Protein AF-A0A7S0CEK8-F1 (afdb_monomer_lite)

Structure (mmCIF, N/CA/C/O backbone):
data_AF-A0A7S0CEK8-F1
#
_entry.id   AF-A0A7S0CEK8-F1
#
loop_
_atom_site.group_PDB
_atom_site.id
_atom_site.type_symbol
_atom_site.label_atom_id
_atom_site.label_alt_id
_atom_site.label_comp_id
_atom_site.label_asym_id
_atom_site.label_entity_id
_atom_site.label_seq_id
_atom_site.pdbx_PDB_ins_code
_atom_site.Cartn_x
_atom_site.Cartn_y
_atom_site.Cartn_z
_atom_site.occupancy
_atom_site.B_iso_or_equiv
_atom_site.auth_seq_id
_atom_site.auth_comp_id
_atom_site.auth_asym_id
_atom_site.auth_atom_id
_atom_site.pdbx_PDB_model_num
ATOM 1 N N . GLY A 1 1 ? -35.563 -3.307 32.166 1.00 35.81 1 GLY A N 1
ATOM 2 C CA . GLY A 1 1 ? -34.235 -3.719 31.688 1.00 35.81 1 GLY A CA 1
ATOM 3 C C . GLY A 1 1 ? -34.217 -3.521 30.199 1.00 35.81 1 GLY A C 1
ATOM 4 O O . GLY A 1 1 ? -34.860 -4.296 29.508 1.00 35.81 1 GLY A O 1
ATOM 5 N N . ASN A 1 2 ? -33.592 -2.441 29.730 1.00 37.31 2 ASN A N 1
ATOM 6 C CA . ASN A 1 2 ? -33.371 -2.253 28.301 1.00 37.31 2 ASN A CA 1
ATOM 7 C C . ASN A 1 2 ? -32.302 -3.255 27.883 1.00 37.31 2 ASN A C 1
ATOM 9 O O . ASN A 1 2 ? -31.180 -3.202 28.378 1.00 37.31 2 ASN A O 1
ATOM 13 N N . LEU A 1 3 ? -32.697 -4.203 27.039 1.00 40.62 3 LEU A N 1
ATOM 14 C CA . LEU A 1 3 ? -31.773 -5.040 26.295 1.00 40.62 3 LEU A CA 1
ATOM 15 C C . LEU A 1 3 ? -30.926 -4.095 25.447 1.00 40.62 3 LEU A C 1
ATOM 17 O O . LEU A 1 3 ? -31.452 -3.413 24.569 1.00 40.62 3 LEU A O 1
ATOM 21 N N . ASP A 1 4 ? -29.643 -4.018 25.776 1.00 43.84 4 ASP A N 1
ATOM 22 C CA . ASP A 1 4 ? -28.629 -3.339 24.985 1.00 43.84 4 ASP A CA 1
ATOM 23 C C . ASP A 1 4 ? -28.550 -4.102 23.656 1.00 43.84 4 ASP A C 1
ATOM 25 O O . ASP A 1 4 ? -27.927 -5.161 23.552 1.00 43.84 4 ASP A O 1
ATOM 29 N N . VAL A 1 5 ? -29.324 -3.653 22.664 1.00 50.47 5 VAL A N 1
ATOM 30 C CA . VAL A 1 5 ? -29.235 -4.149 21.291 1.00 50.47 5 VAL A CA 1
ATOM 31 C C . VAL A 1 5 ? -27.819 -3.807 20.859 1.00 50.47 5 VAL A C 1
ATOM 33 O O . VAL A 1 5 ? -27.528 -2.635 20.637 1.00 50.47 5 VAL A O 1
ATOM 36 N N . GLY A 1 6 ? -26.935 -4.811 20.857 1.00 54.16 6 GLY A N 1
ATOM 37 C CA . GLY A 1 6 ? -25.498 -4.632 20.667 1.00 54.16 6 GLY A CA 1
ATOM 38 C C . GLY A 1 6 ? -25.234 -3.669 19.520 1.00 54.16 6 GLY A C 1
ATOM 39 O O . GLY A 1 6 ? -25.561 -3.973 18.373 1.00 54.16 6 GLY A O 1
ATOM 40 N N . LYS A 1 7 ? -24.724 -2.477 19.852 1.00 63.16 7 LYS A N 1
ATOM 41 C CA . LYS A 1 7 ? -24.486 -1.414 18.880 1.00 63.16 7 LYS A CA 1
ATOM 42 C C . LYS A 1 7 ? -23.572 -1.975 17.795 1.00 63.16 7 LYS A C 1
ATOM 44 O O . LYS A 1 7 ? -22.435 -2.341 18.086 1.00 63.16 7 LYS A O 1
ATOM 49 N N . VAL A 1 8 ? -24.086 -2.067 16.569 1.00 78.69 8 VAL A N 1
ATOM 50 C CA . VAL A 1 8 ? -23.288 -2.500 15.422 1.00 78.69 8 VAL A CA 1
ATOM 51 C C . VAL A 1 8 ? -22.192 -1.463 15.216 1.00 78.69 8 VAL A C 1
ATOM 53 O O . VAL A 1 8 ? -22.502 -0.288 15.018 1.00 78.69 8 VAL A O 1
ATOM 56 N N . SER A 1 9 ? -20.925 -1.871 15.319 1.00 88.75 9 SER A N 1
ATOM 57 C CA . SER A 1 9 ? -19.808 -0.945 15.135 1.00 88.75 9 SER A CA 1
ATOM 58 C C . SER A 1 9 ? -19.384 -0.885 13.672 1.00 88.75 9 SER A C 1
ATOM 60 O O . SER A 1 9 ? -19.106 -1.908 13.054 1.00 88.75 9 SER A O 1
ATOM 62 N N . THR A 1 10 ? -19.295 0.309 13.101 1.00 93.62 10 THR A N 1
ATOM 63 C CA . THR A 1 10 ? -18.855 0.486 11.716 1.00 93.62 10 THR A CA 1
ATOM 64 C C . THR A 1 10 ? -17.346 0.669 11.656 1.00 93.62 10 THR A C 1
ATOM 66 O O . THR A 1 10 ? -16.786 1.598 12.242 1.00 93.62 10 THR A O 1
ATOM 69 N N . ILE A 1 11 ? -16.674 -0.207 10.915 1.00 94.75 11 ILE A N 1
ATOM 70 C CA . ILE A 1 11 ? -15.226 -0.179 10.731 1.00 94.75 11 ILE A CA 1
ATOM 71 C C . ILE A 1 11 ? -14.918 0.244 9.298 1.00 94.75 11 ILE A C 1
ATOM 73 O O . ILE A 1 11 ? -15.244 -0.452 8.332 1.00 94.75 11 ILE A O 1
ATOM 77 N N . GLY A 1 12 ? -14.238 1.378 9.163 1.00 96.75 12 GLY A N 1
ATOM 78 C CA . GLY A 1 12 ? -13.679 1.820 7.894 1.00 96.75 12 GLY A CA 1
ATOM 79 C C . GLY A 1 12 ? -12.396 1.049 7.585 1.00 96.75 12 GLY A C 1
ATOM 80 O O . GLY A 1 12 ? -11.507 0.959 8.427 1.00 96.75 12 GLY A O 1
ATOM 81 N N . VAL A 1 13 ? -12.260 0.500 6.381 1.00 97.69 13 VAL A N 1
ATOM 82 C CA . VAL A 1 13 ? -11.051 -0.203 5.927 1.00 97.69 13 VAL A CA 1
ATOM 83 C C . VAL A 1 13 ? -10.443 0.561 4.760 1.00 97.69 13 VAL A C 1
ATOM 85 O O . VAL A 1 13 ? -10.969 0.524 3.649 1.00 97.69 13 VAL A O 1
ATOM 88 N N . MET A 1 14 ? -9.320 1.238 4.995 1.00 98.25 14 MET A N 1
ATOM 89 C CA . MET A 1 14 ? -8.591 1.983 3.968 1.00 98.25 14 MET A CA 1
ATOM 90 C C . MET A 1 14 ? -7.518 1.095 3.332 1.00 98.25 14 MET A C 1
ATOM 92 O O . MET A 1 14 ? -6.534 0.743 3.980 1.00 98.25 14 MET A O 1
ATOM 96 N N . LEU A 1 15 ? -7.693 0.743 2.058 1.00 98.19 15 LEU A N 1
ATOM 97 C CA . LEU A 1 15 ? -6.776 -0.095 1.289 1.00 98.19 15 LEU A CA 1
ATOM 98 C C . LEU A 1 15 ? -5.815 0.768 0.454 1.00 98.19 15 LEU A C 1
ATOM 100 O O . LEU A 1 15 ? -6.209 1.401 -0.527 1.00 98.19 15 LEU A O 1
ATOM 104 N N . ILE A 1 16 ? -4.526 0.728 0.789 1.00 97.44 16 ILE A N 1
ATOM 105 C CA . ILE A 1 16 ? -3.448 1.452 0.107 1.00 97.44 16 ILE A CA 1
ATOM 106 C C . ILE A 1 16 ? -2.724 0.499 -0.845 1.00 97.44 16 ILE A C 1
ATOM 108 O O . ILE A 1 16 ? -2.030 -0.429 -0.424 1.00 97.44 16 ILE A O 1
ATOM 112 N N . HIS A 1 17 ? -2.894 0.722 -2.149 1.00 95.19 17 HIS A N 1
ATOM 113 C CA . HIS A 1 17 ? -2.266 -0.119 -3.166 1.00 95.19 17 HIS A CA 1
ATOM 114 C C . HIS A 1 17 ? -0.749 0.148 -3.227 1.00 95.19 17 HIS A C 1
ATOM 116 O O . HIS A 1 17 ? -0.309 1.270 -2.958 1.00 95.19 17 HIS A O 1
ATOM 122 N N . PRO A 1 18 ? 0.080 -0.837 -3.623 1.00 92.88 18 PRO A N 1
ATOM 123 C CA . PRO A 1 18 ? 1.500 -0.590 -3.814 1.00 92.88 18 PRO A CA 1
ATOM 124 C C . PRO A 1 18 ? 1.726 0.356 -5.001 1.00 92.88 18 PRO A C 1
ATOM 126 O O . PRO A 1 18 ? 0.924 0.423 -5.937 1.00 92.88 18 PRO A O 1
ATOM 129 N N . ILE A 1 19 ? 2.848 1.074 -4.989 1.00 89.56 19 ILE A N 1
ATOM 130 C CA . ILE A 1 19 ? 3.264 1.925 -6.107 1.00 89.56 19 ILE A CA 1
ATOM 131 C C . ILE A 1 19 ? 4.185 1.132 -7.039 1.00 89.56 19 ILE A C 1
ATOM 133 O O . ILE A 1 19 ? 5.190 0.555 -6.627 1.00 89.56 19 ILE A O 1
ATOM 137 N N . GLY A 1 20 ? 3.855 1.136 -8.327 1.00 84.88 20 GLY A N 1
ATOM 138 C CA . GLY A 1 20 ? 4.618 0.478 -9.379 1.00 84.88 20 GLY A CA 1
ATOM 139 C C . GLY A 1 20 ? 4.086 0.865 -10.753 1.00 84.88 20 GLY A C 1
ATOM 140 O O . GLY A 1 20 ? 3.099 1.594 -10.855 1.00 84.88 20 GLY A O 1
ATOM 141 N N . VAL A 1 21 ? 4.731 0.374 -11.814 1.00 82.12 21 VAL A N 1
ATOM 142 C CA . VAL A 1 21 ? 4.357 0.724 -13.192 1.00 82.12 21 VAL A CA 1
ATOM 143 C C . VAL A 1 21 ? 2.900 0.327 -13.457 1.00 82.12 21 VAL A C 1
ATOM 145 O O . VAL A 1 21 ? 2.592 -0.850 -13.630 1.00 82.12 21 VAL A O 1
ATOM 148 N N . GLY A 1 22 ? 2.011 1.323 -13.479 1.00 88.25 22 GLY A N 1
ATOM 149 C CA . GLY A 1 22 ? 0.595 1.140 -13.790 1.00 88.25 22 GLY A CA 1
ATOM 150 C C . GLY A 1 22 ? -0.254 0.496 -12.693 1.00 88.25 22 GLY A C 1
ATOM 151 O O . GLY A 1 22 ? -1.399 0.141 -12.954 1.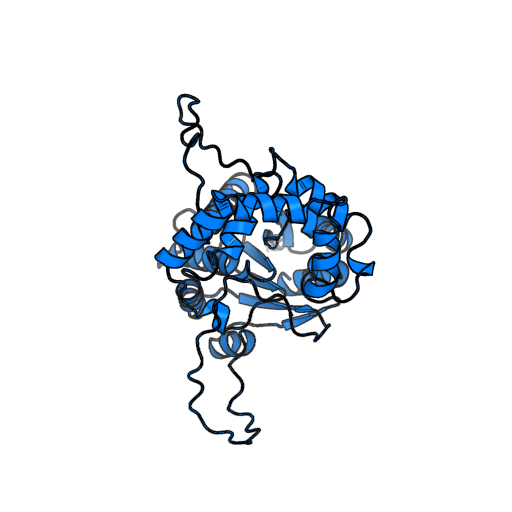00 88.25 22 GLY A O 1
ATOM 152 N N . ILE A 1 23 ? 0.266 0.331 -11.476 1.00 92.62 23 ILE A N 1
ATOM 153 C CA . ILE A 1 23 ? -0.546 -0.174 -10.362 1.00 92.62 23 ILE A CA 1
ATOM 154 C C . ILE A 1 23 ? -1.438 0.958 -9.832 1.00 92.62 23 ILE A C 1
ATOM 156 O O . ILE A 1 23 ? -0.985 2.091 -9.657 1.00 92.62 23 ILE A O 1
ATOM 160 N N . GLY A 1 24 ? -2.708 0.640 -9.594 1.00 93.81 24 GLY A N 1
ATOM 161 C CA . GLY A 1 24 ? -3.695 1.513 -8.961 1.00 93.81 24 GLY A CA 1
ATOM 162 C C . GLY A 1 24 ? -4.680 0.693 -8.132 1.00 93.81 24 GLY A C 1
ATOM 163 O O . GLY A 1 24 ? -4.443 -0.488 -7.871 1.00 93.81 24 GLY A O 1
ATOM 164 N N . ARG A 1 25 ? -5.827 1.279 -7.788 1.00 95.00 25 ARG A N 1
ATOM 165 C CA . ARG A 1 25 ? -6.900 0.649 -7.005 1.00 95.00 25 ARG A CA 1
ATOM 166 C C . ARG A 1 25 ? -7.384 -0.685 -7.562 1.00 95.00 25 ARG A C 1
ATOM 168 O O . ARG A 1 25 ? -7.841 -1.530 -6.800 1.00 95.00 25 ARG A O 1
ATOM 175 N N . TRP A 1 26 ? -7.239 -0.900 -8.873 1.00 95.25 26 TRP A N 1
ATOM 176 C CA . TRP A 1 26 ? -7.596 -2.163 -9.520 1.00 95.25 26 TRP A CA 1
ATOM 177 C C . TRP A 1 26 ? -6.867 -3.369 -8.915 1.00 95.25 26 TRP A C 1
ATOM 179 O O . TRP A 1 26 ? -7.392 -4.480 -8.956 1.00 95.25 26 TRP A O 1
ATOM 189 N N . TYR A 1 27 ? -5.699 -3.150 -8.303 1.00 96.12 27 TYR A N 1
ATOM 190 C CA . TYR A 1 27 ? -4.937 -4.160 -7.569 1.00 96.12 27 TYR A CA 1
ATOM 191 C C . TYR A 1 27 ? -5.766 -4.850 -6.474 1.00 96.12 27 TYR A C 1
ATOM 193 O O . TYR A 1 27 ? -5.589 -6.038 -6.218 1.00 96.12 27 TYR A O 1
ATOM 201 N N . HIS A 1 28 ? -6.711 -4.135 -5.859 1.00 96.75 28 HIS A N 1
ATOM 202 C CA . HIS A 1 28 ? -7.571 -4.681 -4.814 1.00 96.75 28 HIS A CA 1
ATOM 203 C C . HIS A 1 28 ? -8.866 -5.304 -5.336 1.00 96.75 28 HIS A C 1
ATOM 205 O O . HIS A 1 28 ? -9.614 -5.840 -4.531 1.00 96.75 28 HIS A O 1
ATOM 211 N N . HIS A 1 29 ? -9.168 -5.289 -6.641 1.00 95.88 29 HIS A N 1
ATOM 212 C CA . HIS A 1 29 ? -10.466 -5.777 -7.138 1.00 95.88 29 HIS A CA 1
ATOM 213 C C . HIS A 1 29 ? -10.758 -7.230 -6.734 1.00 95.88 29 HIS A C 1
ATOM 215 O O . HIS A 1 29 ? -11.873 -7.539 -6.320 1.00 95.88 29 HIS A O 1
ATOM 221 N N . ARG A 1 30 ? -9.753 -8.115 -6.792 1.00 95.88 30 ARG A N 1
ATOM 222 C CA . ARG A 1 30 ? -9.908 -9.510 -6.348 1.00 95.88 30 ARG A CA 1
ATOM 223 C C . ARG A 1 30 ? -10.142 -9.611 -4.843 1.00 95.88 30 ARG A C 1
ATOM 225 O O . ARG A 1 30 ? -11.005 -10.366 -4.413 1.00 95.88 30 ARG A O 1
ATOM 232 N N . LEU A 1 31 ? -9.407 -8.826 -4.055 1.00 96.94 31 LEU A N 1
ATOM 233 C CA . LEU A 1 31 ? -9.591 -8.750 -2.606 1.00 96.94 31 LEU A CA 1
ATOM 234 C C . LEU A 1 31 ? -10.991 -8.242 -2.246 1.00 96.94 31 LEU A C 1
ATOM 236 O O . LEU A 1 31 ? -11.646 -8.833 -1.399 1.00 96.94 31 LEU A O 1
ATOM 240 N N . LEU A 1 32 ? -11.463 -7.182 -2.902 1.00 96.81 32 LEU A N 1
ATOM 241 C CA . LEU A 1 32 ? -12.796 -6.621 -2.683 1.00 96.81 32 LEU A CA 1
ATOM 242 C C . LEU A 1 32 ? -13.890 -7.651 -2.984 1.00 96.81 32 LEU A C 1
ATOM 244 O O . LEU A 1 32 ? -14.819 -7.791 -2.196 1.00 96.81 32 LEU A O 1
ATOM 248 N N . HIS A 1 33 ? -13.743 -8.419 -4.067 1.00 96.00 33 HIS A N 1
ATOM 249 C CA . HIS A 1 33 ? -14.663 -9.509 -4.395 1.00 96.00 33 HIS A CA 1
ATOM 250 C C . HIS A 1 33 ? -14.692 -10.601 -3.311 1.00 96.00 33 HIS A C 1
ATOM 252 O O . HIS A 1 33 ? -15.762 -11.046 -2.894 1.00 96.00 33 HIS A O 1
ATOM 258 N N . GLU A 1 34 ? -13.524 -11.010 -2.810 1.00 96.50 34 GLU A N 1
ATOM 259 C CA . GLU A 1 34 ? -13.423 -12.004 -1.735 1.00 96.50 34 GLU A CA 1
ATOM 260 C C . GLU A 1 34 ? -13.965 -11.476 -0.401 1.00 96.50 34 GLU A C 1
ATOM 262 O O . GLU A 1 34 ? -14.639 -12.217 0.311 1.00 96.50 34 GLU A O 1
ATOM 267 N N . LEU A 1 35 ? -13.724 -10.204 -0.070 1.00 95.25 35 LEU A N 1
ATOM 268 C CA . LEU A 1 35 ? -14.299 -9.560 1.113 1.00 95.25 35 LEU A CA 1
ATOM 269 C C . LEU A 1 35 ? -15.823 -9.525 1.018 1.00 95.25 35 LEU A C 1
ATOM 271 O O . LEU A 1 35 ? -16.481 -9.972 1.947 1.00 95.25 35 LEU A O 1
ATOM 275 N N . GLN A 1 36 ? -16.378 -9.095 -0.116 1.00 93.06 36 GLN A N 1
ATOM 276 C CA . GLN A 1 36 ? -17.826 -9.066 -0.336 1.00 93.06 36 GLN A CA 1
ATOM 277 C C . GLN A 1 36 ? -18.464 -10.458 -0.221 1.00 93.06 36 GLN A C 1
ATOM 279 O O . GLN A 1 36 ? -19.564 -10.589 0.302 1.00 93.06 36 GLN A O 1
ATOM 284 N N . THR A 1 37 ? -17.777 -11.499 -0.696 1.00 92.25 37 THR A N 1
ATOM 285 C CA . THR A 1 37 ? -18.299 -12.875 -0.683 1.00 92.25 37 THR A CA 1
ATOM 286 C C . THR A 1 37 ? -18.202 -13.529 0.696 1.00 92.25 37 THR A C 1
ATOM 288 O O . THR A 1 37 ? -19.042 -14.350 1.059 1.00 92.25 37 THR A O 1
ATOM 291 N N . ARG A 1 38 ? -17.150 -13.219 1.462 1.00 90.94 38 ARG A N 1
ATOM 292 C CA . ARG A 1 38 ? -16.849 -13.892 2.738 1.00 90.94 38 ARG A CA 1
ATOM 293 C C . ARG A 1 38 ? -17.382 -13.162 3.950 1.00 90.94 38 ARG A C 1
ATOM 295 O O . ARG A 1 38 ? -17.580 -13.792 4.986 1.00 90.94 38 ARG A O 1
ATOM 302 N N . TYR A 1 39 ? -17.520 -11.850 3.853 1.00 88.69 39 TYR A N 1
ATOM 303 C CA . TYR A 1 39 ? -17.971 -11.052 4.966 1.00 88.69 39 TYR A CA 1
ATOM 304 C C . TYR A 1 39 ? -19.449 -11.332 5.231 1.00 88.69 39 TYR A C 1
ATOM 306 O O . TYR A 1 39 ? -20.310 -11.117 4.382 1.00 88.69 39 TYR A O 1
ATOM 314 N N . GLN A 1 40 ? -19.721 -11.843 6.425 1.00 80.94 40 GLN A N 1
ATOM 315 C CA . GLN A 1 40 ? -21.069 -12.029 6.930 1.00 80.94 40 GLN A CA 1
ATOM 316 C C . GLN A 1 40 ? -21.346 -10.886 7.896 1.00 80.94 40 GLN A C 1
ATOM 318 O O . GLN A 1 40 ? -20.574 -10.679 8.835 1.00 80.94 40 GLN A O 1
ATOM 323 N N . ALA A 1 41 ? -22.422 -10.139 7.643 1.00 69.88 41 ALA A N 1
ATOM 324 C CA . ALA A 1 41 ? -22.864 -9.088 8.547 1.00 69.88 41 ALA A CA 1
ATOM 325 C C . ALA A 1 41 ? -23.057 -9.688 9.950 1.00 69.88 41 ALA A C 1
ATOM 327 O O . ALA A 1 41 ? -23.784 -10.666 10.125 1.00 69.88 41 ALA A O 1
ATOM 328 N N . GLY A 1 42 ? -22.341 -9.128 10.921 1.00 71.12 42 GLY A N 1
ATOM 329 C CA . GLY A 1 42 ? -22.364 -9.548 12.319 1.00 71.12 42 GLY A CA 1
ATOM 330 C C . GLY A 1 42 ? -22.504 -8.326 13.217 1.00 71.12 42 GLY A C 1
ATOM 331 O O . GLY A 1 42 ? -23.236 -7.398 12.891 1.00 71.12 42 GLY A O 1
ATOM 332 N N . SER A 1 43 ? -21.758 -8.287 14.321 1.00 71.94 43 SER A N 1
ATOM 333 C CA . SER A 1 43 ? -21.753 -7.142 15.248 1.00 71.94 43 SER A CA 1
ATOM 334 C C . SER A 1 43 ? -21.035 -5.899 14.716 1.00 71.94 43 SER A C 1
ATOM 336 O O . SER A 1 43 ? -21.059 -4.863 15.368 1.00 71.94 43 SER A O 1
ATOM 338 N N . ASN A 1 44 ? -20.374 -5.997 13.563 1.00 83.12 44 ASN A N 1
ATOM 339 C CA . ASN A 1 44 ? -19.712 -4.871 12.917 1.00 83.12 44 ASN A CA 1
ATOM 340 C C . ASN A 1 44 ? -20.252 -4.712 11.499 1.00 83.12 44 ASN A C 1
ATOM 342 O O . ASN A 1 44 ? -20.603 -5.729 10.902 1.00 83.12 44 ASN A O 1
ATOM 346 N N . GLU A 1 45 ? -20.232 -3.490 10.969 1.00 90.94 45 GLU A N 1
ATOM 347 C CA . GLU A 1 45 ? -20.408 -3.134 9.554 1.00 90.94 45 GLU A CA 1
ATOM 348 C C . GLU A 1 45 ? -19.040 -2.760 8.949 1.00 90.94 45 GLU A C 1
ATOM 350 O O . GLU A 1 45 ? -18.202 -2.178 9.639 1.00 90.94 45 GLU A O 1
ATOM 355 N N . LEU A 1 46 ? -18.777 -3.099 7.681 1.00 93.50 46 LEU A N 1
ATOM 356 C CA . LEU A 1 46 ? -17.512 -2.774 7.008 1.00 93.50 46 LEU A CA 1
ATOM 357 C C . LEU A 1 46 ? -17.711 -1.790 5.858 1.00 93.50 46 LEU A C 1
ATOM 359 O O . LEU A 1 46 ? -18.382 -2.095 4.873 1.00 93.50 46 LEU A O 1
ATOM 363 N N . VAL A 1 47 ? -17.002 -0.664 5.927 1.00 95.25 47 VAL A N 1
ATOM 364 C CA . VAL A 1 47 ? -16.903 0.313 4.836 1.00 95.25 47 VAL A CA 1
ATOM 365 C C . VAL A 1 47 ? -15.508 0.216 4.232 1.00 95.25 47 VAL A C 1
ATOM 367 O O . VAL A 1 47 ? -14.538 0.726 4.789 1.00 95.25 47 VAL A O 1
ATOM 370 N N . VAL A 1 48 ? -15.377 -0.473 3.097 1.00 96.69 48 VAL A N 1
ATOM 371 C CA . VAL A 1 48 ? -14.073 -0.705 2.456 1.00 96.69 48 VAL A CA 1
ATOM 372 C C . VAL A 1 48 ? -13.809 0.334 1.369 1.00 96.69 48 VAL A C 1
ATOM 374 O O . VAL A 1 48 ? -14.570 0.469 0.413 1.00 96.69 48 VAL A O 1
ATOM 377 N N . VAL A 1 49 ? -12.686 1.038 1.487 1.00 97.38 49 VAL A N 1
ATOM 378 C CA . VAL A 1 49 ? -12.300 2.164 0.632 1.00 97.38 49 VAL A CA 1
ATOM 379 C C . VAL A 1 49 ? -10.960 1.844 -0.022 1.00 97.38 49 VAL A C 1
ATOM 381 O O . VAL A 1 49 ? -9.983 1.546 0.657 1.00 97.38 49 VAL A O 1
ATOM 384 N N . SER A 1 50 ? -10.892 1.901 -1.353 1.00 96.81 50 SER A N 1
ATOM 385 C CA . SER A 1 50 ? -9.665 1.637 -2.120 1.00 96.81 50 SER A CA 1
ATOM 386 C C . SER A 1 50 ? -9.440 2.736 -3.163 1.00 96.81 50 SER A C 1
ATOM 388 O O . SER A 1 50 ? -9.788 2.549 -4.336 1.00 96.81 50 SER A O 1
ATOM 390 N N . PRO A 1 51 ? -8.891 3.896 -2.770 1.00 95.62 51 PRO A N 1
ATOM 391 C CA . PRO A 1 51 ? -8.659 5.006 -3.683 1.00 95.62 51 PRO A CA 1
ATOM 392 C C . PRO A 1 51 ? -7.412 4.779 -4.549 1.00 95.62 51 PRO A C 1
ATOM 394 O O . PRO A 1 51 ? -6.556 3.949 -4.245 1.00 95.62 51 PRO A O 1
ATOM 397 N N . ASP A 1 52 ? -7.298 5.548 -5.635 1.00 94.44 52 ASP A N 1
ATOM 398 C CA . ASP A 1 52 ? -6.020 5.708 -6.333 1.00 94.44 52 ASP A CA 1
ATOM 399 C C . ASP A 1 52 ? -5.175 6.768 -5.606 1.00 94.44 52 ASP A C 1
ATOM 401 O O . ASP A 1 52 ? -5.649 7.876 -5.336 1.00 94.44 52 ASP A O 1
ATOM 405 N N . LEU A 1 53 ? -3.910 6.451 -5.331 1.00 92.50 53 LEU A N 1
ATOM 406 C CA . LEU A 1 53 ? -2.961 7.412 -4.766 1.00 92.50 53 LEU A CA 1
ATOM 407 C C . LEU A 1 53 ? -2.652 8.538 -5.758 1.00 92.50 53 LEU A C 1
ATOM 409 O O . LEU A 1 53 ? -2.556 8.286 -6.964 1.00 92.50 53 LEU A O 1
ATOM 413 N N . LEU A 1 54 ? -2.396 9.753 -5.257 1.00 90.12 54 LEU A N 1
ATOM 414 C CA . LEU A 1 54 ? -1.908 10.868 -6.073 1.00 90.12 54 LEU A CA 1
ATOM 415 C C . LEU A 1 54 ? -0.771 10.399 -6.985 1.00 90.12 54 LEU A C 1
ATOM 417 O O . LEU A 1 54 ? 0.153 9.692 -6.570 1.00 90.12 54 LEU A O 1
ATOM 421 N N . GLY A 1 55 ? -0.856 10.770 -8.261 1.00 86.75 55 GLY A N 1
ATOM 422 C CA . GLY A 1 55 ? 0.132 10.373 -9.260 1.00 86.75 55 GLY A CA 1
ATOM 423 C C . GLY A 1 55 ? -0.007 8.939 -9.774 1.00 86.75 55 GLY A C 1
ATOM 424 O O . GLY A 1 55 ? 0.804 8.565 -10.615 1.00 86.75 55 GLY A O 1
ATOM 425 N N . SER A 1 56 ? -1.005 8.165 -9.333 1.00 89.50 56 SER A N 1
ATOM 426 C CA . SER A 1 56 ? -1.268 6.782 -9.763 1.00 89.50 56 SER A CA 1
ATOM 427 C C . SER A 1 56 ? -2.615 6.667 -10.478 1.00 89.50 56 SER A C 1
ATOM 429 O O . SER A 1 56 ? -3.590 7.293 -10.075 1.00 89.50 56 SER A O 1
ATOM 431 N N . SER A 1 57 ? -2.672 5.854 -11.540 1.00 88.06 57 SER A N 1
ATOM 432 C CA . SER A 1 57 ? -3.909 5.489 -12.255 1.00 88.06 57 SER A CA 1
ATOM 433 C C . SER A 1 57 ? -4.870 6.680 -12.480 1.00 88.06 57 SER A C 1
ATOM 435 O O . SER A 1 57 ? -4.482 7.638 -13.152 1.00 88.06 57 SER A O 1
ATOM 437 N N . THR A 1 58 ? -6.099 6.670 -11.947 1.00 87.62 58 THR A N 1
ATOM 438 C CA . THR A 1 58 ? -7.089 7.733 -12.199 1.00 87.62 58 THR A CA 1
ATOM 439 C C . THR A 1 58 ? -6.811 9.025 -11.424 1.00 87.62 58 THR A C 1
ATOM 441 O O . THR A 1 58 ? -7.212 10.093 -11.876 1.00 87.62 58 THR A O 1
ATOM 444 N N . ALA A 1 59 ? -6.024 8.966 -10.344 1.00 84.06 59 ALA A N 1
ATOM 445 C CA . ALA A 1 59 ? -5.571 10.122 -9.565 1.00 84.06 59 ALA A CA 1
ATOM 446 C C . ALA A 1 59 ? -4.230 10.703 -10.067 1.00 84.06 59 ALA A C 1
ATOM 448 O O . ALA A 1 59 ? -3.526 11.421 -9.352 1.00 84.06 59 ALA A O 1
ATOM 449 N N . CYS A 1 60 ? -3.830 10.402 -11.309 1.00 76.88 60 CYS A N 1
ATOM 450 C CA . CYS A 1 60 ? -2.539 10.839 -11.846 1.00 76.88 60 CYS A CA 1
ATOM 451 C C . CYS A 1 60 ? -2.517 12.233 -12.483 1.00 76.88 60 CYS A C 1
ATOM 453 O O . CYS A 1 60 ? -1.483 12.647 -13.016 1.00 76.88 60 CYS A O 1
ATOM 455 N N . ASN A 1 61 ? -3.622 12.974 -12.412 1.00 69.50 61 ASN A N 1
ATOM 456 C CA . ASN A 1 61 ? -3.682 14.357 -12.862 1.00 69.50 61 ASN A CA 1
ATOM 457 C C . ASN A 1 61 ? -3.735 15.333 -11.670 1.00 69.50 61 ASN A C 1
ATOM 459 O O . ASN A 1 61 ? -4.806 15.862 -11.382 1.00 69.50 61 ASN A O 1
ATOM 463 N N . PRO A 1 62 ? -2.607 15.616 -10.986 1.00 55.00 62 PRO A N 1
ATOM 464 C CA . PRO A 1 62 ? -2.549 16.646 -9.956 1.00 55.00 62 PRO A CA 1
ATOM 465 C C . PRO A 1 62 ? -2.462 18.019 -10.632 1.00 55.00 62 PRO A C 1
ATOM 467 O O . PRO A 1 62 ? -1.414 18.666 -10.672 1.00 55.00 62 PRO A O 1
ATOM 470 N N . VAL A 1 63 ? -3.554 18.439 -11.261 1.00 54.94 63 VAL A N 1
ATOM 471 C CA . VAL A 1 63 ? -3.715 19.825 -11.686 1.00 54.94 63 VAL A CA 1
ATOM 472 C C . VAL A 1 63 ? -4.444 20.518 -10.551 1.00 54.94 63 VAL A C 1
ATOM 474 O O . VAL A 1 63 ? -5.648 20.353 -10.404 1.00 54.94 63 VAL A O 1
ATOM 477 N N . MET A 1 64 ? -3.709 21.283 -9.741 1.00 48.97 64 MET A N 1
ATOM 478 C CA . MET A 1 64 ? -4.362 22.280 -8.902 1.00 48.97 64 MET A CA 1
ATOM 479 C C . MET A 1 64 ? -4.927 23.346 -9.843 1.00 48.97 64 MET A C 1
ATOM 481 O O . MET A 1 64 ? -4.177 24.028 -10.547 1.00 48.97 64 MET A O 1
ATOM 485 N N . THR A 1 65 ? -6.248 23.443 -9.899 1.00 43.97 65 THR A N 1
ATOM 486 C CA . THR A 1 65 ? -6.949 24.605 -10.441 1.00 43.97 65 THR A CA 1
ATOM 487 C C . THR A 1 65 ? -7.056 25.640 -9.329 1.00 43.97 65 THR A C 1
ATOM 489 O O . THR A 1 65 ? -7.493 25.310 -8.229 1.00 43.97 65 THR A O 1
ATOM 492 N N . SER A 1 66 ? -6.640 26.880 -9.577 1.00 44.91 66 SER A N 1
ATOM 493 C CA . SER A 1 66 ? -6.988 27.994 -8.693 1.00 44.91 66 SER A CA 1
ATOM 494 C C . SER A 1 66 ? -8.512 28.179 -8.650 1.00 44.91 66 SER A C 1
ATOM 496 O O . SER A 1 66 ? -9.234 27.702 -9.529 1.00 44.91 66 SER A O 1
ATOM 498 N N . SER A 1 67 ? -9.003 28.952 -7.681 1.00 44.97 67 SER A N 1
ATOM 499 C CA . SER A 1 67 ? -10.396 29.427 -7.622 1.00 44.97 67 SER A CA 1
ATOM 500 C C . SER A 1 67 ? -10.838 30.219 -8.866 1.00 44.97 67 SER A C 1
ATOM 502 O O . SER A 1 67 ? -12.031 30.376 -9.096 1.00 44.97 67 SER A O 1
ATOM 504 N N . SER A 1 68 ? -9.894 30.674 -9.698 1.00 51.78 68 SER A N 1
ATOM 505 C CA . SER A 1 68 ? -10.132 31.324 -10.994 1.00 51.78 68 SER A CA 1
ATOM 506 C C . SER A 1 68 ? -10.133 30.362 -12.197 1.00 51.78 68 SER A C 1
ATOM 508 O O . SER A 1 68 ? -10.202 30.814 -13.338 1.00 51.78 68 SER A O 1
ATOM 510 N N . GLY A 1 69 ? -10.033 29.044 -11.977 1.00 50.09 69 GLY A N 1
ATOM 511 C CA . GLY A 1 69 ? -9.955 28.039 -13.047 1.00 50.09 69 GLY A CA 1
ATOM 512 C C . GLY A 1 69 ? -8.587 27.963 -13.741 1.00 50.09 69 GLY A C 1
ATOM 513 O O . GLY A 1 69 ? -8.433 27.264 -14.745 1.00 50.09 69 GLY A O 1
ATOM 514 N N . GLU A 1 70 ? -7.572 28.654 -13.218 1.00 42.56 70 GLU A N 1
ATOM 515 C CA . GLU A 1 70 ? -6.228 28.662 -13.783 1.00 42.56 70 GLU A CA 1
ATOM 516 C C . GLU A 1 70 ? -5.433 27.440 -13.306 1.00 42.56 70 GLU A C 1
ATOM 518 O O . GLU A 1 70 ? -5.381 27.112 -12.121 1.00 42.56 70 GLU A O 1
ATOM 523 N N . VAL A 1 71 ? -4.788 26.737 -14.238 1.00 50.91 71 VAL A N 1
ATOM 524 C CA . VAL A 1 71 ? -3.923 25.594 -13.922 1.00 50.91 71 VAL A CA 1
ATOM 525 C C . VAL A 1 71 ? -2.637 26.107 -13.266 1.00 50.91 71 VAL A C 1
ATOM 527 O O . VAL A 1 71 ? -1.685 26.467 -13.964 1.00 50.91 71 VAL A O 1
ATOM 530 N N . LEU A 1 72 ? -2.589 26.083 -11.929 1.00 48.94 72 LEU A N 1
ATOM 531 C CA . LEU A 1 72 ? -1.479 26.585 -11.100 1.00 48.94 72 LEU A CA 1
ATOM 532 C C . LEU A 1 72 ? -0.131 25.939 -11.454 1.00 48.94 72 LEU A C 1
ATOM 534 O O . LEU A 1 72 ? 0.939 26.510 -11.243 1.00 48.94 72 LEU A O 1
ATOM 538 N N . THR A 1 73 ? -0.159 24.739 -12.031 1.00 49.97 73 THR A N 1
ATOM 539 C CA . THR A 1 73 ? 1.035 23.949 -12.326 1.00 49.97 73 THR A CA 1
ATOM 540 C C . THR A 1 73 ? 1.117 23.511 -13.787 1.00 49.97 73 THR A C 1
ATOM 542 O O . THR A 1 73 ? 1.471 22.372 -14.079 1.00 49.97 73 THR A O 1
ATOM 545 N N . LYS A 1 74 ? 0.957 24.428 -14.758 1.00 46.00 74 LYS A N 1
ATOM 546 C CA . LYS A 1 74 ? 1.408 24.132 -16.142 1.00 46.00 74 LYS A CA 1
ATOM 547 C C . LYS A 1 74 ? 2.907 23.767 -16.216 1.00 46.00 74 LYS A C 1
ATOM 549 O O . LYS A 1 74 ? 3.331 23.165 -17.199 1.00 46.00 74 LYS A O 1
ATOM 554 N N . ARG A 1 75 ? 3.727 24.123 -15.209 1.00 45.50 75 ARG A N 1
ATOM 555 C CA . ARG A 1 75 ? 5.206 24.023 -15.268 1.00 45.50 75 ARG A CA 1
ATOM 556 C C . ARG A 1 75 ? 5.910 23.267 -14.131 1.00 45.50 75 ARG A C 1
ATOM 558 O O . ARG A 1 75 ? 7.112 23.015 -14.247 1.00 45.50 75 ARG A O 1
ATOM 565 N N . LYS A 1 76 ? 5.240 22.889 -13.035 1.00 52.53 76 LYS A N 1
ATOM 566 C CA . LYS A 1 76 ? 5.915 22.302 -11.859 1.00 52.53 76 LYS A CA 1
ATOM 567 C C . LYS A 1 76 ? 5.339 20.929 -11.522 1.00 52.53 76 LYS A C 1
ATOM 569 O O . LYS A 1 76 ? 4.262 20.818 -10.964 1.00 52.53 76 LYS A O 1
ATOM 574 N N . THR A 1 77 ? 6.083 19.886 -11.880 1.00 59.41 77 THR A N 1
ATOM 575 C CA . THR A 1 77 ? 5.802 18.502 -11.481 1.00 59.41 77 THR A CA 1
ATOM 576 C C . THR A 1 77 ? 5.936 18.366 -9.959 1.00 59.41 77 THR A C 1
ATOM 578 O O . THR A 1 77 ? 7.027 18.676 -9.460 1.00 59.41 77 THR A O 1
ATOM 581 N N . PRO A 1 78 ? 4.897 17.933 -9.221 1.00 70.50 78 PRO A N 1
ATOM 582 C CA . PRO A 1 78 ? 5.019 17.722 -7.783 1.00 70.50 78 PRO A CA 1
ATOM 583 C C . PRO A 1 78 ? 5.898 16.493 -7.534 1.00 70.50 78 PRO A C 1
ATOM 585 O O . PRO A 1 78 ? 5.711 15.457 -8.171 1.00 70.50 78 PRO A O 1
ATOM 588 N N . LEU A 1 79 ? 6.908 16.627 -6.675 1.00 81.38 79 LEU A N 1
ATOM 589 C CA . LEU A 1 79 ? 7.553 15.466 -6.063 1.00 81.38 79 LEU A CA 1
ATOM 590 C C . LEU A 1 79 ? 6.580 14.992 -4.995 1.00 81.38 79 LEU A C 1
ATOM 592 O O . LEU A 1 79 ? 6.429 15.700 -4.011 1.00 81.38 79 LEU A O 1
ATOM 596 N N . LEU A 1 80 ? 5.932 13.855 -5.233 1.00 85.94 80 LEU A N 1
ATOM 597 C CA . LEU A 1 80 ? 5.049 13.245 -4.246 1.00 85.94 80 LEU A CA 1
ATOM 598 C C . LEU A 1 80 ? 5.888 12.535 -3.185 1.00 85.94 80 LEU A C 1
ATOM 600 O O . LEU A 1 80 ? 6.831 11.821 -3.551 1.00 85.94 80 LEU A O 1
ATOM 604 N N . ASN A 1 81 ? 5.550 12.735 -1.919 1.00 87.31 81 ASN A N 1
ATOM 605 C CA . ASN A 1 81 ? 6.168 12.108 -0.755 1.00 87.31 81 ASN A CA 1
ATOM 606 C C . ASN A 1 81 ? 5.106 11.451 0.149 1.00 87.31 81 ASN A C 1
ATOM 608 O O . ASN A 1 81 ? 3.916 11.454 -0.167 1.00 87.31 81 ASN A O 1
ATOM 612 N N . ILE A 1 82 ? 5.551 10.856 1.260 1.00 89.81 82 ILE A N 1
ATOM 613 C CA . ILE A 1 82 ? 4.655 10.207 2.230 1.00 89.81 82 ILE A CA 1
ATOM 614 C C . ILE A 1 82 ? 3.580 11.165 2.727 1.00 89.81 82 ILE A C 1
ATOM 616 O O . ILE A 1 82 ? 2.422 10.765 2.720 1.00 89.81 82 ILE A O 1
ATOM 620 N N . THR A 1 83 ? 3.949 12.396 3.085 1.00 88.75 83 THR A N 1
ATOM 621 C CA . THR A 1 83 ? 3.022 13.425 3.567 1.00 88.75 83 THR A CA 1
ATOM 622 C C . THR A 1 83 ? 1.927 13.718 2.544 1.00 88.75 83 THR A C 1
ATOM 624 O O . THR A 1 83 ? 0.754 13.665 2.886 1.00 88.75 83 THR A O 1
ATOM 627 N N . ASP A 1 84 ? 2.272 13.903 1.265 1.00 89.50 84 ASP A N 1
ATOM 628 C CA . ASP A 1 84 ? 1.278 14.162 0.213 1.00 89.50 84 ASP A CA 1
ATOM 629 C C . ASP A 1 84 ? 0.251 13.017 0.094 1.00 89.50 84 ASP A C 1
ATOM 631 O O . ASP A 1 84 ? -0.937 13.252 -0.133 1.00 89.50 84 ASP A O 1
ATOM 635 N N . TRP A 1 85 ? 0.697 11.761 0.224 1.00 92.19 85 TRP A N 1
ATOM 636 C CA . TRP A 1 85 ? -0.194 10.599 0.166 1.00 92.19 85 TRP A CA 1
ATOM 637 C C . TRP A 1 85 ? -0.976 10.384 1.465 1.00 92.19 85 TRP A C 1
ATOM 639 O O . TRP A 1 85 ? -2.146 10.014 1.399 1.00 92.19 85 TRP A O 1
ATOM 649 N N . SER A 1 86 ? -0.370 10.595 2.636 1.00 94.12 86 SER A N 1
ATOM 650 C CA . SER A 1 86 ? -1.070 10.475 3.918 1.00 94.12 86 SER A CA 1
ATOM 651 C C . SER A 1 86 ? -2.114 11.572 4.094 1.00 94.12 86 SER A C 1
ATOM 653 O O . SER A 1 86 ? -3.203 11.274 4.583 1.00 94.12 86 SER A O 1
ATOM 655 N N . ASP A 1 87 ? -1.832 12.794 3.638 1.00 91.88 87 ASP A N 1
ATOM 656 C CA . ASP A 1 87 ? -2.771 13.919 3.657 1.00 91.88 87 ASP A CA 1
ATOM 657 C C . ASP A 1 87 ? -3.947 13.646 2.717 1.00 91.88 87 ASP A C 1
ATOM 659 O O . ASP A 1 87 ? -5.092 13.678 3.160 1.00 91.88 87 ASP A O 1
ATOM 663 N N . GLN A 1 88 ? -3.679 13.229 1.468 1.00 93.25 88 GLN A N 1
ATOM 664 C CA . GLN A 1 88 ? -4.729 12.827 0.518 1.00 93.25 88 GLN A CA 1
ATOM 665 C C . GLN A 1 88 ? -5.695 11.805 1.138 1.00 93.25 88 GLN A C 1
ATOM 667 O O . GLN A 1 88 ? -6.914 11.915 0.997 1.00 93.25 88 GLN A O 1
ATOM 672 N N . LEU A 1 89 ? -5.150 10.769 1.777 1.00 96.31 89 LEU A N 1
ATOM 673 C CA . LEU A 1 89 ? -5.955 9.702 2.360 1.00 96.31 89 LEU A CA 1
ATOM 674 C C . LEU A 1 89 ? -6.669 10.155 3.636 1.00 96.31 89 LEU A C 1
ATOM 676 O O . LEU A 1 89 ? -7.811 9.758 3.845 1.00 96.31 89 LEU A O 1
ATOM 680 N N . SER A 1 90 ? -6.045 11.001 4.454 1.00 94.75 90 SER A N 1
ATOM 681 C CA . SER A 1 90 ? -6.661 11.558 5.663 1.00 94.75 90 SER A CA 1
ATOM 682 C C . SER A 1 90 ? -7.835 12.483 5.338 1.00 94.75 90 SER A C 1
ATOM 684 O O . SER A 1 90 ? -8.871 12.407 6.006 1.00 94.75 90 SER A O 1
ATOM 686 N N . ASP A 1 91 ? -7.708 13.301 4.291 1.00 93.06 91 ASP A N 1
ATOM 687 C CA . ASP A 1 91 ? -8.784 14.155 3.778 1.00 93.06 91 ASP A CA 1
ATOM 688 C C . ASP A 1 91 ? -9.944 13.308 3.244 1.00 93.06 91 ASP A C 1
ATOM 690 O O . ASP A 1 91 ? -11.110 13.566 3.553 1.00 93.06 91 ASP A O 1
ATOM 694 N N . LEU A 1 92 ? -9.634 12.236 2.506 1.00 95.19 92 LEU A N 1
ATOM 695 C CA . LEU A 1 92 ? -10.643 11.290 2.031 1.00 95.19 92 LEU A CA 1
ATOM 696 C C . LEU A 1 92 ? -11.358 10.583 3.190 1.00 95.19 92 LEU A C 1
ATOM 698 O O . LEU A 1 92 ? -12.578 10.461 3.157 1.00 95.19 92 LEU A O 1
ATOM 702 N N . MET A 1 93 ? -10.625 10.128 4.211 1.00 95.75 93 MET A N 1
ATOM 703 C CA . MET A 1 93 ? -11.227 9.522 5.406 1.00 95.75 93 MET A CA 1
ATOM 704 C C . MET A 1 93 ? -12.178 10.504 6.093 1.00 95.75 93 MET A C 1
ATOM 706 O O . MET A 1 93 ? -13.287 10.114 6.434 1.00 95.75 93 MET A O 1
ATOM 710 N N . THR A 1 94 ? -11.784 11.775 6.218 1.00 93.81 94 THR A N 1
ATOM 711 C CA . THR A 1 94 ? -12.631 12.832 6.801 1.00 93.81 94 THR A CA 1
ATOM 712 C C . THR A 1 94 ? -13.893 13.064 5.966 1.00 93.81 94 THR A C 1
ATOM 714 O O . THR A 1 94 ? -14.994 13.085 6.499 1.00 93.81 94 THR A O 1
ATOM 717 N N . THR A 1 95 ? -13.757 13.122 4.638 1.00 94.25 95 THR A N 1
ATOM 718 C CA . THR A 1 95 ? -14.899 13.265 3.714 1.00 94.25 95 THR A CA 1
ATOM 719 C C . THR A 1 95 ? -15.892 12.102 3.839 1.00 94.25 95 THR A C 1
ATOM 721 O O . THR A 1 95 ? -17.097 12.277 3.669 1.00 94.25 95 THR A O 1
ATOM 724 N N . ILE A 1 96 ? -15.397 10.893 4.113 1.00 95.38 96 ILE A N 1
ATOM 725 C CA . ILE A 1 96 ? -16.240 9.709 4.318 1.00 95.38 96 ILE A CA 1
ATOM 726 C C . ILE A 1 96 ? -16.912 9.755 5.690 1.00 95.38 96 ILE A C 1
ATOM 728 O O . ILE A 1 96 ? -18.091 9.436 5.779 1.00 95.38 96 ILE A O 1
ATOM 732 N N . GLU A 1 97 ? -16.204 10.190 6.733 1.00 94.56 97 GLU A N 1
ATOM 733 C CA . GLU A 1 97 ? -16.759 10.383 8.082 1.00 94.56 97 GLU A CA 1
ATOM 734 C C . GLU A 1 97 ? -17.922 11.393 8.094 1.00 94.56 97 GLU A C 1
ATOM 736 O O . GLU A 1 97 ? -18.878 11.226 8.848 1.00 94.56 97 GLU A O 1
ATOM 741 N N . GLU A 1 98 ? -17.893 12.399 7.215 1.00 92.44 98 GLU A N 1
ATOM 742 C CA . GLU A 1 98 ? -18.998 13.353 7.023 1.00 92.44 98 GLU A CA 1
ATOM 743 C C . GLU A 1 98 ? -20.251 12.717 6.395 1.00 92.44 98 GLU A C 1
ATOM 745 O O . GLU A 1 98 ? -21.361 13.220 6.571 1.00 92.44 98 GLU A O 1
ATOM 750 N N . GLN A 1 99 ? -20.089 11.623 5.646 1.00 92.19 99 GLN A N 1
ATOM 751 C CA . GLN A 1 99 ? -21.161 10.964 4.888 1.00 92.19 99 GLN A CA 1
ATOM 752 C C . GLN A 1 99 ? -21.610 9.641 5.512 1.00 92.19 99 GLN A C 1
ATOM 754 O O . GLN A 1 99 ? -22.661 9.105 5.161 1.00 92.19 99 GLN A O 1
ATOM 759 N N . THR A 1 100 ? -20.797 9.053 6.383 1.00 90.88 100 THR A N 1
ATOM 760 C CA . THR A 1 100 ? -20.996 7.713 6.931 1.00 90.88 100 THR A CA 1
ATOM 761 C C . THR A 1 100 ? -20.412 7.652 8.332 1.00 90.88 100 THR A C 1
ATOM 763 O O . THR A 1 100 ? -19.278 8.062 8.565 1.00 90.88 100 THR A O 1
ATOM 766 N N . THR A 1 101 ? -21.170 7.103 9.280 1.00 91.94 101 THR A N 1
ATOM 767 C CA . THR A 1 101 ? -20.672 6.894 10.641 1.00 91.94 101 THR A CA 1
ATOM 768 C C . THR A 1 101 ? -19.584 5.828 10.626 1.00 91.94 101 THR A C 1
ATOM 770 O O . THR A 1 101 ? -19.862 4.671 10.342 1.00 91.94 101 THR A O 1
ATOM 773 N N . ILE A 1 102 ? -18.350 6.209 10.946 1.00 94.25 102 ILE A N 1
ATOM 774 C CA . ILE A 1 102 ? -17.230 5.285 11.141 1.00 94.25 102 ILE A CA 1
ATOM 775 C C . ILE A 1 102 ? -16.859 5.328 12.624 1.00 94.25 102 ILE A C 1
ATOM 777 O O . ILE A 1 102 ? -16.553 6.397 13.138 1.00 94.25 102 ILE A O 1
ATOM 781 N N . ASP A 1 103 ? -16.860 4.203 13.337 1.00 93.06 103 ASP A N 1
ATOM 782 C CA . ASP A 1 103 ? -16.417 4.187 14.741 1.00 93.06 103 ASP A CA 1
ATOM 783 C C . ASP A 1 103 ? -14.892 4.101 14.843 1.00 93.06 103 ASP A C 1
ATOM 785 O O . ASP A 1 103 ? -14.289 4.688 15.738 1.00 93.06 103 ASP A O 1
ATOM 789 N N . LYS A 1 104 ? -14.252 3.357 13.935 1.00 93.88 104 LYS A N 1
ATOM 790 C CA . LYS A 1 104 ? -12.794 3.186 13.895 1.00 93.88 104 LYS A CA 1
ATOM 791 C C . LYS A 1 104 ? -12.301 2.817 12.501 1.00 93.88 104 LYS A C 1
ATOM 793 O O . LYS A 1 104 ? -13.030 2.219 11.709 1.00 93.88 104 LYS A O 1
ATOM 798 N N . TRP A 1 105 ? -11.039 3.123 12.226 1.00 96.88 105 TRP A N 1
ATOM 799 C CA . TRP A 1 105 ? -10.370 2.791 10.973 1.00 96.88 105 TRP A CA 1
ATOM 800 C C . TRP A 1 105 ? -9.349 1.664 11.126 1.00 96.88 105 TRP A C 1
ATOM 802 O O . TRP A 1 105 ? -8.555 1.628 12.069 1.00 96.88 105 TRP A O 1
ATOM 812 N N . CYS A 1 106 ? -9.319 0.798 10.118 1.00 97.50 106 CYS A N 1
ATOM 813 C CA . CYS A 1 106 ? -8.233 -0.118 9.824 1.00 97.50 106 CYS A CA 1
ATOM 814 C C . CYS A 1 106 ? -7.524 0.335 8.540 1.00 97.50 106 CYS A C 1
ATOM 816 O O . CYS A 1 106 ? -8.144 0.408 7.477 1.00 97.50 106 CYS A O 1
ATOM 818 N N . VAL A 1 107 ? -6.226 0.636 8.616 1.00 98.19 107 VAL A N 1
ATOM 819 C CA . VAL A 1 107 ? -5.434 1.042 7.444 1.00 98.19 107 VAL A CA 1
ATOM 820 C C . VAL A 1 107 ? -4.569 -0.124 6.983 1.00 98.19 107 VAL A C 1
ATOM 822 O O . VAL A 1 107 ? -3.768 -0.665 7.741 1.00 98.19 107 VAL A O 1
ATOM 825 N N . VAL A 1 108 ? -4.721 -0.512 5.723 1.00 98.06 108 VAL A N 1
ATOM 826 C CA . VAL A 1 108 ? -4.088 -1.689 5.129 1.00 98.06 108 VAL A CA 1
ATOM 827 C C . VAL A 1 108 ? -3.201 -1.242 3.980 1.00 98.06 108 VAL A C 1
ATOM 829 O O . VAL A 1 108 ? -3.609 -0.445 3.142 1.00 98.06 108 VAL A O 1
ATOM 832 N N . THR A 1 109 ? -1.988 -1.767 3.901 1.00 95.75 109 THR A N 1
ATOM 833 C CA . THR A 1 109 ? -1.004 -1.342 2.898 1.00 95.75 109 THR A CA 1
ATOM 834 C C . THR A 1 109 ? -0.122 -2.500 2.465 1.00 95.75 109 THR A C 1
ATOM 836 O O . THR A 1 109 ? -0.037 -3.515 3.156 1.00 95.75 109 THR A O 1
ATOM 839 N N . ASN A 1 110 ? 0.547 -2.360 1.322 1.00 91.06 110 ASN A N 1
ATOM 840 C CA . ASN A 1 110 ? 1.426 -3.380 0.768 1.00 91.06 110 ASN A CA 1
ATOM 841 C C . ASN A 1 110 ? 2.813 -2.822 0.413 1.00 91.06 110 ASN A C 1
ATOM 843 O O . ASN A 1 110 ? 2.959 -1.772 -0.220 1.00 91.06 110 ASN A O 1
ATOM 847 N N . GLY A 1 111 ? 3.850 -3.576 0.773 1.00 88.06 111 GLY A N 1
ATOM 848 C CA . GLY A 1 111 ? 5.222 -3.341 0.351 1.00 88.06 111 GLY A CA 1
ATOM 849 C C . GLY A 1 111 ? 5.777 -1.995 0.808 1.00 88.06 111 GLY A C 1
ATOM 850 O O . GLY A 1 111 ? 5.665 -1.605 1.966 1.00 88.06 111 GLY A O 1
ATOM 851 N N . GLY A 1 112 ? 6.424 -1.276 -0.111 1.00 86.69 112 GLY A N 1
ATOM 852 C CA . GLY A 1 112 ? 7.085 -0.004 0.200 1.00 86.69 112 GLY A CA 1
ATOM 853 C C . GLY A 1 112 ? 6.138 1.127 0.607 1.00 86.69 112 GLY A C 1
ATOM 854 O O . GLY A 1 112 ? 6.619 2.140 1.093 1.00 86.69 112 GLY A O 1
ATOM 855 N N . CYS A 1 113 ? 4.822 0.961 0.441 1.00 92.19 113 CYS A N 1
ATOM 856 C CA . CYS A 1 113 ? 3.811 1.927 0.872 1.00 92.19 113 CYS A CA 1
ATOM 857 C C . CYS A 1 113 ? 3.441 1.795 2.358 1.00 92.19 113 CYS A C 1
ATOM 859 O O . CYS A 1 113 ? 2.616 2.569 2.843 1.00 92.19 113 CYS A O 1
ATOM 861 N N . SER A 1 114 ? 4.047 0.856 3.099 1.00 93.12 114 SER A N 1
ATOM 862 C CA . SER A 1 114 ? 3.856 0.723 4.550 1.00 93.12 114 SER A CA 1
ATOM 863 C C . SER A 1 114 ? 3.991 2.021 5.353 1.00 93.12 114 SER A C 1
ATOM 865 O O . SER A 1 114 ? 3.147 2.259 6.216 1.00 93.12 114 SER A O 1
ATOM 867 N N . PRO A 1 115 ? 4.970 2.896 5.059 1.00 93.06 115 PRO A N 1
ATOM 868 C CA . PRO A 1 115 ? 5.122 4.171 5.756 1.00 93.06 115 PRO A CA 1
ATOM 869 C C . PRO A 1 115 ? 3.901 5.089 5.662 1.00 93.06 115 PRO A C 1
ATOM 871 O O . PRO A 1 115 ? 3.635 5.814 6.609 1.00 93.06 115 PRO A O 1
ATOM 874 N N . ILE A 1 116 ? 3.118 5.023 4.578 1.00 95.00 116 ILE A N 1
ATOM 875 C CA . ILE A 1 116 ? 1.910 5.850 4.420 1.00 95.00 116 ILE A CA 1
ATOM 876 C C . ILE A 1 116 ? 0.872 5.482 5.488 1.00 95.00 116 ILE A C 1
ATOM 878 O O . ILE A 1 116 ? 0.305 6.362 6.125 1.00 95.00 116 ILE A O 1
ATOM 882 N N . ALA A 1 117 ? 0.656 4.185 5.735 1.00 96.00 117 ALA A N 1
ATOM 883 C CA . ALA A 1 117 ? -0.295 3.736 6.754 1.00 96.00 117 ALA A CA 1
ATOM 884 C C . ALA A 1 117 ? 0.160 4.101 8.174 1.00 96.00 117 ALA A C 1
ATOM 886 O O . ALA A 1 117 ? -0.654 4.513 8.998 1.00 96.00 117 ALA A O 1
ATOM 887 N N . LEU A 1 118 ? 1.464 3.971 8.443 1.00 95.38 118 LEU A N 1
ATOM 888 C CA . LEU A 1 118 ? 2.050 4.353 9.727 1.00 95.38 118 LEU A CA 1
ATOM 889 C C . LEU A 1 118 ? 1.936 5.862 9.962 1.00 95.38 118 LEU A C 1
ATOM 891 O O . LEU A 1 118 ? 1.570 6.271 11.058 1.00 95.38 118 LEU A O 1
ATOM 895 N N . GLN A 1 119 ? 2.184 6.674 8.931 1.00 95.25 119 GLN A N 1
ATOM 896 C CA . GLN A 1 119 ? 2.039 8.125 8.996 1.00 95.25 119 GLN A CA 1
ATOM 897 C C . GLN A 1 119 ? 0.589 8.529 9.298 1.00 95.25 119 GLN A C 1
ATOM 899 O O . GLN A 1 119 ? 0.364 9.298 10.224 1.00 95.25 119 GLN A O 1
ATOM 904 N N . ILE A 1 120 ? -0.398 7.952 8.598 1.00 95.62 120 ILE A N 1
ATOM 905 C CA . ILE A 1 120 ? -1.827 8.224 8.852 1.00 95.62 120 ILE A CA 1
ATOM 906 C C . ILE A 1 120 ? -2.201 7.906 10.305 1.00 95.62 120 ILE A C 1
ATOM 908 O O . ILE A 1 120 ? -2.870 8.701 10.966 1.00 95.62 120 ILE A O 1
ATOM 912 N N . ALA A 1 121 ? -1.768 6.749 10.813 1.00 95.31 121 ALA A N 1
ATOM 913 C CA . ALA A 1 121 ? -2.043 6.352 12.189 1.00 95.31 121 ALA A CA 1
ATOM 914 C C . ALA A 1 121 ? -1.363 7.290 13.203 1.00 95.31 121 ALA A C 1
ATOM 916 O O . ALA A 1 121 ? -2.001 7.713 14.165 1.00 95.31 121 ALA A O 1
ATOM 917 N N . ALA A 1 122 ? -0.097 7.653 12.971 1.00 93.75 122 ALA A N 1
ATOM 918 C CA . ALA A 1 122 ? 0.650 8.571 13.828 1.00 93.75 122 ALA A CA 1
ATOM 919 C C . ALA A 1 122 ? 0.032 9.978 13.841 1.00 93.75 122 ALA A C 1
ATOM 921 O O . ALA A 1 122 ? -0.131 10.567 14.907 1.00 93.75 122 ALA A O 1
ATOM 922 N N . ASP A 1 123 ? -0.368 10.506 12.684 1.00 92.00 123 ASP A N 1
ATOM 923 C CA . ASP A 1 123 ? -0.970 11.836 12.584 1.00 92.00 123 ASP A CA 1
ATOM 924 C C . ASP A 1 123 ? -2.348 11.896 13.236 1.00 92.00 123 ASP A C 1
ATOM 926 O O . ASP A 1 123 ? -2.659 12.880 13.907 1.00 92.00 123 ASP A O 1
ATOM 930 N N . ARG A 1 124 ? -3.160 10.837 13.115 1.00 90.44 124 ARG A N 1
ATOM 931 C CA . ARG A 1 124 ? -4.433 10.755 13.844 1.00 90.44 124 ARG A CA 1
ATOM 932 C C . ARG A 1 124 ? -4.220 10.641 15.354 1.00 90.44 124 ARG A C 1
ATOM 934 O O . ARG A 1 124 ? -4.909 11.341 16.083 1.00 90.44 124 ARG A O 1
ATOM 941 N N . MET A 1 125 ? -3.222 9.878 15.811 1.00 87.06 125 MET A N 1
ATOM 942 C CA . MET A 1 125 ? -2.843 9.813 17.231 1.00 87.06 125 MET A CA 1
ATOM 943 C C . MET A 1 125 ? -2.392 11.166 17.793 1.00 87.06 125 MET A C 1
ATOM 945 O O . MET A 1 125 ? -2.801 11.545 18.883 1.00 87.06 125 MET A O 1
ATOM 949 N N . ARG A 1 126 ? -1.570 11.925 17.056 1.00 87.06 126 ARG A N 1
ATOM 950 C CA . ARG A 1 126 ? -1.099 13.257 17.490 1.00 87.06 126 ARG A CA 1
ATOM 951 C C . ARG A 1 126 ? -2.215 14.294 17.587 1.00 87.06 126 ARG A C 1
ATOM 953 O O . ARG A 1 126 ? -2.055 15.292 18.281 1.00 87.06 126 ARG A O 1
ATOM 960 N N . ARG A 1 127 ? -3.310 14.091 16.850 1.00 79.75 127 ARG A N 1
ATOM 961 C CA . ARG A 1 127 ? -4.497 14.959 16.860 1.00 79.75 127 ARG A CA 1
ATOM 962 C C . ARG A 1 127 ? -5.515 14.559 17.934 1.00 79.75 127 ARG A C 1
ATOM 964 O O . ARG A 1 127 ? -6.487 15.289 18.135 1.00 79.75 127 ARG A O 1
ATOM 971 N N . THR A 1 128 ? -5.318 13.426 18.608 1.00 69.62 128 THR A N 1
ATOM 972 C CA . THR A 1 128 ? -6.087 13.061 19.799 1.00 69.62 128 THR A CA 1
ATOM 973 C C . THR A 1 128 ? -5.599 13.910 20.971 1.00 69.62 128 THR A C 1
ATOM 975 O O . THR A 1 128 ? -4.404 13.948 21.262 1.00 69.62 128 THR A O 1
ATOM 978 N N . ASP A 1 129 ? -6.508 14.644 21.611 1.00 58.31 129 ASP A N 1
ATOM 979 C CA . ASP A 1 129 ? -6.164 15.499 22.744 1.00 58.31 129 ASP A CA 1
ATOM 980 C C . ASP A 1 129 ? -5.918 14.690 24.035 1.00 58.31 129 ASP A C 1
ATOM 982 O O . ASP A 1 129 ? -6.174 13.486 24.120 1.00 58.31 129 ASP A O 1
ATOM 986 N N . SER A 1 130 ? -5.433 15.373 25.075 1.00 52.22 130 SER A N 1
ATOM 987 C CA . SER A 1 130 ? -5.156 14.809 26.404 1.00 52.22 130 SER A CA 1
ATOM 988 C C . SER A 1 130 ? -6.384 14.210 27.109 1.00 52.22 130 SER A C 1
ATOM 990 O O . SER A 1 130 ? -6.220 13.527 28.118 1.00 52.22 130 SER A O 1
ATOM 992 N N . ASN A 1 131 ? -7.596 14.473 26.608 1.00 50.06 131 ASN A N 1
ATOM 993 C CA . ASN A 1 131 ? -8.854 13.945 27.135 1.00 50.06 131 ASN A CA 1
ATOM 994 C C . ASN A 1 131 ? -9.337 12.704 26.361 1.00 50.06 131 ASN A C 1
ATOM 996 O O . ASN A 1 131 ? -10.408 12.176 26.662 1.00 50.06 131 ASN A O 1
ATOM 1000 N N . GLY A 1 132 ? -8.559 12.216 25.387 1.00 51.56 132 GLY A N 1
ATOM 1001 C CA . GLY A 1 132 ? -8.926 11.067 24.559 1.00 51.56 132 GLY A CA 1
ATOM 1002 C C . GLY A 1 132 ? -10.020 11.381 23.537 1.00 51.56 132 GLY A C 1
ATOM 1003 O O . GLY A 1 132 ? -10.532 10.468 22.888 1.00 51.56 132 GLY A O 1
ATOM 1004 N N . THR A 1 133 ? -10.379 12.655 23.374 1.00 49.62 133 THR A N 1
ATOM 1005 C CA . THR A 1 133 ? -11.277 13.118 22.323 1.00 49.62 133 THR A CA 1
ATOM 1006 C C . THR A 1 133 ? -10.448 13.485 21.099 1.00 49.62 133 THR A C 1
ATOM 1008 O O . THR A 1 133 ? -9.503 14.269 21.152 1.00 49.62 133 THR A O 1
ATOM 1011 N N . ASN A 1 134 ? -10.767 12.894 19.946 1.00 55.81 134 ASN A N 1
ATOM 1012 C CA . ASN A 1 134 ? -10.175 13.350 18.692 1.00 55.81 134 ASN A CA 1
ATOM 1013 C C . ASN A 1 134 ? -10.618 14.801 18.499 1.00 55.81 134 ASN A C 1
ATOM 1015 O O . ASN A 1 134 ? -11.819 15.046 18.409 1.00 55.81 134 ASN A O 1
ATOM 1019 N N . GLY A 1 135 ? -9.676 15.752 18.471 1.00 49.44 135 GLY A N 1
ATOM 1020 C CA . GLY A 1 135 ? -9.960 17.190 18.615 1.00 49.44 135 GLY A CA 1
ATOM 1021 C C . GLY A 1 135 ? -10.939 17.784 17.590 1.00 49.44 135 GLY A C 1
ATOM 1022 O O . GLY A 1 135 ? -11.410 18.898 17.784 1.00 49.44 135 GLY A O 1
ATOM 1023 N N . ASN A 1 136 ? -11.288 17.024 16.544 1.00 58.34 136 ASN A N 1
ATOM 1024 C CA . ASN A 1 136 ? -12.261 17.368 15.501 1.00 58.34 136 ASN A CA 1
ATOM 1025 C C . ASN A 1 136 ? -13.388 16.321 15.313 1.00 58.34 136 ASN A C 1
ATOM 1027 O O . ASN A 1 136 ? -14.038 16.315 14.273 1.00 58.34 136 ASN A O 1
ATOM 1031 N N . GLY A 1 137 ? -13.599 15.387 16.247 1.00 66.75 137 GLY A N 1
ATOM 1032 C CA . GLY A 1 137 ? -14.605 14.320 16.100 1.00 66.75 137 GLY A CA 1
ATOM 1033 C C . GLY A 1 137 ? -14.271 13.252 15.046 1.00 66.75 137 GLY A C 1
ATOM 1034 O O . GLY A 1 137 ? -15.137 12.462 14.689 1.00 66.75 137 GLY A O 1
ATOM 1035 N N . GLN A 1 138 ? -13.028 13.213 14.553 1.00 83.06 138 GLN A N 1
ATOM 1036 C CA . GLN A 1 138 ? -12.551 12.189 13.613 1.00 83.06 138 GLN A CA 1
ATOM 1037 C C . GLN A 1 138 ? -12.522 10.809 14.275 1.00 83.06 138 GLN A C 1
ATOM 1039 O O . GLN A 1 138 ? -12.321 10.709 15.483 1.00 83.06 138 GLN A O 1
ATOM 1044 N N . SER A 1 139 ? -12.647 9.730 13.509 1.00 90.00 139 SER A N 1
ATOM 1045 C CA . SER A 1 139 ? -12.625 8.372 14.065 1.00 90.00 139 SER A CA 1
ATOM 1046 C C . SER A 1 139 ? -11.183 7.886 14.286 1.00 90.00 139 SER A C 1
ATOM 1048 O O . SER A 1 139 ? -10.306 8.124 13.452 1.00 90.00 139 SER A O 1
ATOM 1050 N N . PRO A 1 140 ? -10.857 7.198 15.389 1.00 93.06 140 PRO A N 1
ATOM 1051 C CA . PRO A 1 140 ? -9.494 6.727 15.628 1.00 93.06 140 PRO A CA 1
ATOM 1052 C C . PRO A 1 140 ? -9.058 5.680 14.591 1.00 93.06 140 PRO A C 1
ATOM 1054 O O . PRO A 1 140 ? -9.869 4.907 14.081 1.00 93.06 140 PRO A O 1
ATOM 1057 N N . VAL A 1 141 ? -7.752 5.604 14.320 1.00 95.12 141 VAL A N 1
ATOM 1058 C CA . VAL A 1 141 ? -7.155 4.436 13.651 1.00 95.12 141 VAL A CA 1
ATOM 1059 C C . VAL A 1 141 ? -6.812 3.428 14.733 1.00 95.12 141 VAL A C 1
ATOM 1061 O O . VAL A 1 141 ? -5.899 3.662 15.515 1.00 95.12 141 VAL A O 1
ATOM 1064 N N . SER A 1 142 ? -7.541 2.318 14.796 1.00 93.88 142 SER A N 1
ATOM 1065 C CA . SER A 1 142 ? -7.302 1.290 15.813 1.00 93.88 142 SER A CA 1
ATOM 1066 C C . SER A 1 142 ? -6.301 0.238 15.341 1.00 93.88 142 SER A C 1
ATOM 1068 O O . SER A 1 142 ? -5.543 -0.295 16.146 1.00 93.88 142 SER A O 1
ATOM 1070 N N . ASN A 1 143 ? -6.286 -0.059 14.036 1.00 95.12 143 ASN A N 1
ATOM 1071 C CA . ASN A 1 143 ? -5.530 -1.178 13.479 1.00 95.12 143 ASN A CA 1
ATOM 1072 C C . ASN A 1 143 ? -4.778 -0.749 12.212 1.00 95.12 143 ASN A C 1
ATOM 1074 O O . ASN A 1 143 ? -5.343 -0.130 11.310 1.00 95.12 143 ASN A O 1
ATOM 1078 N N . VAL A 1 144 ? -3.523 -1.168 12.089 1.00 97.56 144 VAL A N 1
ATOM 1079 C CA . VAL A 1 144 ? -2.720 -1.052 10.871 1.00 97.56 144 VAL A CA 1
ATOM 1080 C C . VAL A 1 144 ? -2.295 -2.447 10.427 1.00 97.56 144 VAL A C 1
ATOM 1082 O O . VAL A 1 144 ? -1.692 -3.197 11.189 1.00 97.56 144 VAL A O 1
ATOM 1085 N N . VAL A 1 145 ? -2.581 -2.801 9.176 1.00 97.69 145 VAL A N 1
ATOM 1086 C CA . VAL A 1 145 ? -2.194 -4.089 8.590 1.00 97.69 145 VAL A CA 1
ATOM 1087 C C . VAL A 1 145 ? -1.154 -3.852 7.507 1.00 97.69 145 VAL A C 1
ATOM 1089 O O . VAL A 1 145 ? -1.437 -3.273 6.455 1.00 97.69 145 VAL A O 1
ATOM 1092 N N . LEU A 1 146 ? 0.064 -4.322 7.754 1.00 96.25 146 LEU A N 1
ATOM 1093 C CA . LEU A 1 146 ? 1.178 -4.167 6.831 1.00 96.25 146 LEU A CA 1
ATOM 1094 C C . LEU A 1 146 ? 1.417 -5.476 6.073 1.00 96.25 146 LEU A C 1
ATOM 1096 O O . LEU A 1 146 ? 1.766 -6.508 6.648 1.00 96.25 146 LEU A O 1
ATOM 1100 N N . SER A 1 147 ? 1.259 -5.438 4.755 1.00 94.56 147 SER A N 1
ATOM 1101 C CA . SER A 1 147 ? 1.438 -6.602 3.897 1.00 94.56 147 SER A CA 1
ATOM 1102 C C . SER A 1 147 ? 2.779 -6.585 3.168 1.00 94.56 147 SER A C 1
ATOM 1104 O O . SER A 1 147 ? 3.195 -5.553 2.645 1.00 94.56 147 SER A O 1
ATOM 1106 N N . SER A 1 148 ? 3.448 -7.740 3.096 1.00 90.06 148 SER A N 1
ATOM 1107 C CA . SER A 1 148 ? 4.699 -7.947 2.346 1.00 90.06 148 SER A CA 1
ATOM 1108 C C . SER A 1 148 ? 5.741 -6.856 2.618 1.00 90.06 148 SER A C 1
ATOM 1110 O O . SER A 1 148 ? 6.347 -6.293 1.704 1.00 90.06 148 SER A O 1
ATOM 1112 N N . VAL A 1 149 ? 5.910 -6.547 3.905 1.00 88.44 149 VAL A N 1
ATOM 1113 C CA . VAL A 1 149 ? 6.684 -5.404 4.390 1.00 88.44 149 VAL A CA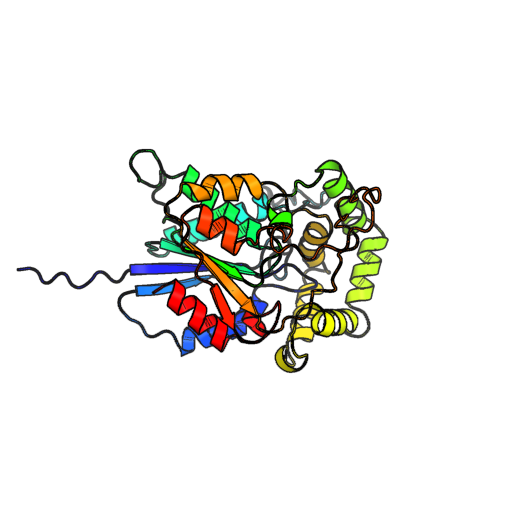 1
ATOM 1114 C C . VAL A 1 149 ? 8.168 -5.467 4.014 1.00 88.44 149 VAL A C 1
ATOM 1116 O O . VAL A 1 149 ? 8.766 -6.548 3.993 1.00 88.44 149 VAL A O 1
ATOM 1119 N N . PRO A 1 150 ? 8.804 -4.309 3.761 1.00 85.44 150 PRO A N 1
ATOM 1120 C CA . PRO A 1 150 ? 10.255 -4.197 3.711 1.00 85.44 150 PRO A CA 1
ATOM 1121 C C . PRO A 1 150 ? 10.919 -4.613 5.033 1.00 85.44 150 PRO A C 1
ATOM 1123 O O . PRO A 1 150 ? 10.274 -4.773 6.069 1.00 85.44 150 PRO A O 1
ATOM 1126 N N . ARG A 1 151 ? 12.248 -4.753 5.014 1.00 85.94 151 ARG A N 1
ATOM 1127 C CA . ARG A 1 151 ? 13.036 -4.970 6.239 1.00 85.94 151 ARG A CA 1
ATOM 1128 C C . ARG A 1 151 ? 12.931 -3.760 7.167 1.00 85.94 151 ARG A C 1
ATOM 1130 O O . ARG A 1 151 ? 12.803 -2.646 6.674 1.00 85.94 151 ARG A O 1
ATOM 1137 N N . LEU A 1 152 ? 13.104 -3.958 8.476 1.00 85.50 152 LEU A N 1
ATOM 1138 C CA . LEU A 1 152 ? 13.081 -2.875 9.471 1.00 85.50 152 LEU A CA 1
ATOM 1139 C C . LEU A 1 152 ? 14.024 -1.716 9.105 1.00 85.50 152 LEU A C 1
ATOM 1141 O O . LEU A 1 152 ? 13.650 -0.555 9.221 1.00 85.50 152 LEU A O 1
ATOM 1145 N N . SER A 1 153 ? 15.202 -2.021 8.551 1.00 84.12 153 SER A N 1
ATOM 1146 C CA . SER A 1 153 ? 16.156 -1.007 8.091 1.00 84.12 153 SER A CA 1
ATOM 1147 C C . SER A 1 153 ? 15.562 -0.018 7.084 1.00 84.12 153 SER A C 1
ATOM 1149 O O . SER A 1 153 ? 15.997 1.122 7.047 1.00 84.12 153 SER A O 1
ATOM 1151 N N . PHE A 1 154 ? 14.575 -0.416 6.276 1.00 84.12 154 PHE A N 1
ATOM 1152 C CA . PHE A 1 154 ? 13.876 0.493 5.364 1.00 84.12 154 PHE A CA 1
ATOM 1153 C C . PHE A 1 154 ? 13.113 1.591 6.117 1.00 84.12 154 PHE A C 1
ATOM 1155 O O . PHE A 1 154 ? 13.100 2.723 5.655 1.00 84.12 154 PHE A O 1
ATOM 1162 N N . PHE A 1 155 ? 12.517 1.257 7.265 1.00 82.81 155 PHE A N 1
ATOM 1163 C CA . PHE A 1 155 ? 11.727 2.176 8.089 1.00 82.81 155 PHE A CA 1
ATOM 1164 C C . PHE A 1 155 ? 12.607 3.095 8.944 1.00 82.81 155 PHE A C 1
ATOM 1166 O O . PHE A 1 155 ? 12.218 4.215 9.250 1.00 82.81 155 PHE A O 1
ATOM 1173 N N . LEU A 1 156 ? 13.788 2.609 9.336 1.00 84.69 156 LEU A N 1
ATOM 1174 C CA . LEU A 1 156 ? 14.730 3.346 10.183 1.00 84.69 156 LEU A CA 1
ATOM 1175 C C . LEU A 1 156 ? 15.756 4.166 9.386 1.00 84.69 156 LEU A C 1
ATOM 1177 O O . LEU A 1 156 ? 16.467 4.985 9.962 1.00 84.69 156 LEU A O 1
ATOM 1181 N N . SER A 1 157 ? 15.873 3.937 8.075 1.00 80.19 157 SER A N 1
ATOM 1182 C CA . SER A 1 157 ? 16.792 4.699 7.225 1.00 80.19 157 SER A CA 1
ATOM 1183 C C . SER A 1 157 ? 16.211 6.065 6.897 1.00 80.19 157 SER A C 1
ATOM 1185 O O . SER A 1 157 ? 15.058 6.168 6.490 1.00 80.19 157 SER A O 1
ATOM 1187 N N . THR A 1 158 ? 17.036 7.104 6.975 1.00 75.31 158 THR A N 1
ATOM 1188 C CA . THR A 1 158 ? 16.696 8.427 6.452 1.00 75.31 158 THR A CA 1
ATOM 1189 C C . THR A 1 158 ? 17.183 8.561 5.011 1.00 75.31 158 THR A C 1
ATOM 1191 O O . THR A 1 158 ? 18.283 8.135 4.652 1.00 75.31 158 THR A O 1
ATOM 1194 N N . SER A 1 159 ? 16.345 9.146 4.158 1.00 78.25 159 SER A N 1
ATOM 1195 C CA . SER A 1 159 ? 16.723 9.515 2.794 1.00 78.25 159 SER A CA 1
ATOM 1196 C C . SER A 1 159 ? 17.251 10.947 2.770 1.00 78.25 159 SER A C 1
ATOM 1198 O O . SER A 1 159 ? 16.687 11.823 3.413 1.00 78.25 159 SER A O 1
ATOM 1200 N N . ASP A 1 160 ? 18.306 11.211 1.996 1.00 82.69 160 ASP A N 1
ATOM 1201 C CA . ASP A 1 160 ? 18.804 12.575 1.769 1.00 82.69 160 ASP A CA 1
ATOM 1202 C C . ASP A 1 160 ? 17.818 13.340 0.855 1.00 82.69 160 ASP A C 1
ATOM 1204 O O . ASP A 1 160 ? 17.710 13.005 -0.336 1.00 82.69 160 ASP A O 1
ATOM 1208 N N . PRO A 1 161 ? 17.122 14.387 1.349 1.00 83.19 161 PRO A N 1
ATOM 1209 C CA . PRO A 1 161 ? 16.102 15.097 0.575 1.00 83.19 161 PRO A CA 1
ATOM 1210 C C . PRO A 1 161 ? 16.652 15.740 -0.705 1.00 83.19 161 PRO A C 1
ATOM 1212 O O . PRO A 1 161 ? 15.946 15.857 -1.715 1.00 83.19 161 PRO A O 1
ATOM 1215 N N . VAL A 1 162 ? 17.929 16.140 -0.705 1.00 85.12 162 VAL A N 1
ATOM 1216 C CA . VAL A 1 162 ? 18.594 16.724 -1.875 1.00 85.12 162 VAL A CA 1
ATOM 1217 C C . VAL A 1 162 ? 18.822 15.649 -2.934 1.00 85.12 162 VAL A C 1
ATOM 1219 O O . VAL A 1 162 ? 18.519 15.883 -4.112 1.00 85.12 162 VAL A O 1
ATOM 1222 N N . LYS A 1 163 ? 19.287 14.456 -2.535 1.00 85.12 163 LYS A N 1
ATOM 1223 C CA . LYS A 1 163 ? 19.431 13.305 -3.445 1.00 85.12 163 LYS A CA 1
ATOM 1224 C C . LYS A 1 163 ? 18.084 12.859 -4.002 1.00 85.12 163 LYS A C 1
ATOM 1226 O O . LYS A 1 163 ? 17.973 12.740 -5.222 1.00 85.12 163 LYS A O 1
ATOM 1231 N N . VAL A 1 164 ? 17.059 12.698 -3.161 1.00 85.75 164 VAL A N 1
ATOM 1232 C CA . VAL A 1 164 ? 15.698 12.322 -3.595 1.00 85.75 164 VAL A CA 1
ATOM 1233 C C . VAL A 1 164 ? 15.192 13.309 -4.645 1.00 85.75 164 VAL A C 1
ATOM 1235 O O . VAL A 1 164 ? 14.786 12.924 -5.745 1.00 85.75 164 VAL A O 1
ATOM 1238 N N . ARG A 1 165 ? 15.306 14.613 -4.370 1.00 85.50 165 ARG A N 1
ATOM 1239 C CA . ARG A 1 165 ? 14.870 15.660 -5.301 1.00 85.50 165 ARG A CA 1
ATOM 1240 C C . ARG A 1 165 ? 15.662 15.654 -6.608 1.00 85.50 165 ARG A C 1
ATOM 1242 O O . ARG A 1 165 ? 15.081 15.902 -7.669 1.00 85.50 165 ARG A O 1
ATOM 1249 N N . LYS A 1 166 ? 16.971 15.392 -6.561 1.00 86.00 166 LYS A N 1
ATOM 1250 C CA . LYS A 1 166 ? 17.822 15.277 -7.755 1.00 86.00 166 LYS A CA 1
ATOM 1251 C C . LYS A 1 166 ? 17.427 14.060 -8.596 1.00 86.00 166 LYS A C 1
ATOM 1253 O O . LYS A 1 166 ? 17.175 14.225 -9.788 1.00 86.00 166 LYS A O 1
ATOM 1258 N N . SER A 1 167 ? 17.301 12.885 -7.982 1.00 86.12 167 SER A N 1
ATOM 1259 C CA . SER A 1 167 ? 16.862 11.643 -8.634 1.00 86.12 167 SER A CA 1
ATOM 1260 C C . SER A 1 167 ? 15.485 11.806 -9.271 1.00 86.12 167 SER A C 1
ATOM 1262 O O . SER A 1 167 ? 15.306 11.505 -10.453 1.00 86.12 167 SER A O 1
ATOM 1264 N N . TYR A 1 168 ? 14.538 12.398 -8.541 1.00 86.62 168 TYR A N 1
ATOM 1265 C CA . TYR A 1 168 ? 13.208 12.680 -9.064 1.00 86.62 168 TYR A CA 1
ATOM 1266 C C . TYR A 1 168 ? 13.240 13.618 -10.268 1.00 86.62 168 TYR A C 1
ATOM 1268 O O . TYR A 1 168 ? 12.578 13.354 -11.265 1.00 86.62 168 TYR A O 1
ATOM 1276 N N . ARG A 1 169 ? 14.032 14.698 -10.235 1.00 84.25 169 ARG A N 1
ATOM 1277 C CA . ARG A 1 169 ? 14.176 15.595 -11.396 1.00 84.25 169 ARG A CA 1
ATOM 1278 C C . ARG A 1 169 ? 14.707 14.847 -12.620 1.00 84.25 169 ARG A C 1
ATOM 1280 O O . ARG A 1 169 ? 14.184 15.056 -13.713 1.00 84.25 169 ARG A O 1
ATOM 1287 N N . THR A 1 170 ? 15.682 13.957 -12.441 1.00 84.88 170 THR A N 1
ATOM 1288 C CA . THR A 1 170 ? 16.227 13.124 -13.524 1.00 84.88 170 THR A CA 1
ATOM 1289 C C . THR A 1 170 ? 15.164 12.200 -14.122 1.00 84.88 170 THR A C 1
ATOM 1291 O O . THR A 1 170 ? 15.034 12.128 -15.344 1.00 84.88 170 THR A O 1
ATOM 1294 N N . LEU A 1 171 ? 14.361 11.542 -13.282 1.00 84.56 171 LEU A N 1
ATOM 1295 C CA . LEU A 1 171 ? 13.291 10.643 -13.723 1.00 84.56 171 LEU A CA 1
ATOM 1296 C C . LEU A 1 171 ? 12.109 11.411 -14.339 1.00 84.56 171 LEU A C 1
ATOM 1298 O O . LEU A 1 171 ? 11.678 11.133 -15.451 1.00 84.56 171 LEU A O 1
ATOM 1302 N N . ALA A 1 172 ? 11.594 12.426 -13.654 1.00 81.19 172 ALA A N 1
ATOM 1303 C CA . ALA A 1 172 ? 10.369 13.113 -14.044 1.00 81.19 172 ALA A CA 1
ATOM 1304 C C . ALA A 1 172 ? 10.544 14.112 -15.199 1.00 81.19 172 ALA A C 1
ATOM 1306 O O . ALA A 1 172 ? 9.581 14.358 -15.931 1.00 81.19 172 ALA A O 1
ATOM 1307 N N . ARG A 1 173 ? 11.739 14.699 -15.373 1.00 72.50 173 ARG A N 1
ATOM 1308 C CA . ARG A 1 173 ? 12.006 15.723 -16.406 1.00 72.50 173 ARG A CA 1
ATOM 1309 C C . ARG A 1 173 ? 12.991 15.279 -17.486 1.00 72.50 173 ARG A C 1
ATOM 1311 O O . ARG A 1 173 ? 13.029 15.902 -18.543 1.00 72.50 173 ARG A O 1
ATOM 1318 N N . GLY A 1 174 ? 13.777 14.232 -17.244 1.00 70.56 174 GLY A N 1
ATOM 1319 C CA . GLY A 1 174 ? 14.826 13.794 -18.160 1.00 70.56 174 GLY A CA 1
ATOM 1320 C C . GLY A 1 174 ? 14.332 12.921 -19.315 1.00 70.56 174 GLY A C 1
ATOM 1321 O O . GLY A 1 174 ? 13.297 12.254 -19.241 1.00 70.56 174 GLY A O 1
ATOM 1322 N N . ILE A 1 175 ? 15.144 12.867 -20.376 1.00 83.19 175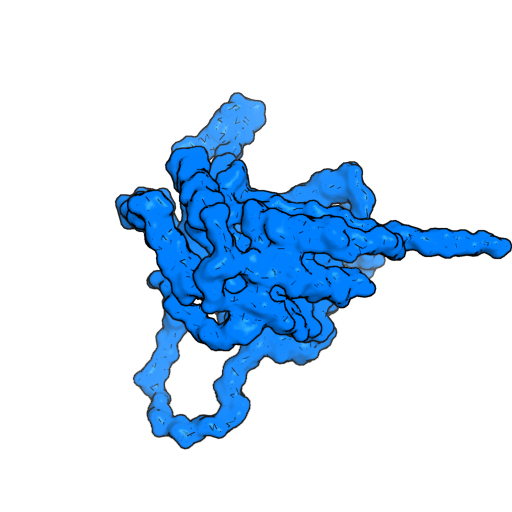 ILE A N 1
ATOM 1323 C CA . ILE A 1 175 ? 15.010 11.891 -21.473 1.00 83.19 175 ILE A CA 1
ATOM 1324 C C . ILE A 1 175 ? 15.040 10.462 -20.913 1.00 8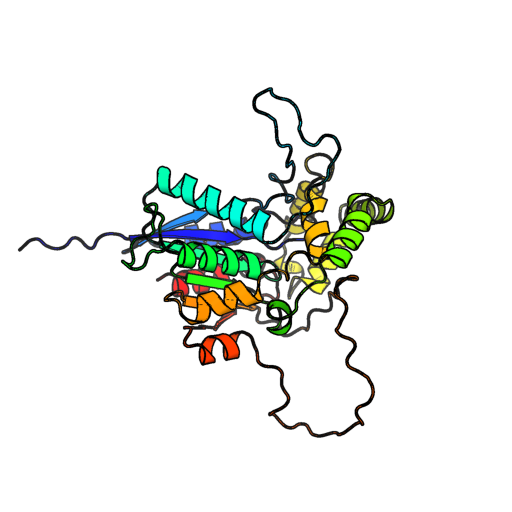3.19 175 ILE A C 1
ATOM 1326 O O . ILE A 1 175 ? 14.297 9.608 -21.384 1.00 83.19 175 ILE A O 1
ATOM 1330 N N . VAL A 1 176 ? 15.818 10.230 -19.849 1.00 83.81 176 VAL A N 1
ATOM 1331 C CA . VAL A 1 176 ? 15.958 8.930 -19.179 1.00 83.81 176 VAL A CA 1
ATOM 1332 C C . VAL A 1 176 ? 14.615 8.386 -18.692 1.00 83.81 176 VAL A C 1
ATOM 1334 O O . VAL A 1 176 ? 14.263 7.260 -19.030 1.00 83.81 176 VAL A O 1
ATOM 1337 N N . GLY A 1 177 ? 13.829 9.165 -17.943 1.00 84.75 177 GLY A N 1
ATOM 1338 C CA . GLY A 1 177 ? 12.547 8.668 -17.442 1.00 84.75 177 GLY A CA 1
ATOM 1339 C C . GLY A 1 177 ? 11.496 8.511 -18.536 1.00 84.75 177 GLY A C 1
ATOM 1340 O O . GLY A 1 177 ? 10.724 7.555 -18.504 1.00 84.75 177 GLY A O 1
ATOM 1341 N N . LYS A 1 178 ? 11.501 9.373 -19.564 1.00 86.50 178 LYS A N 1
ATOM 1342 C CA . LYS A 1 178 ? 10.659 9.167 -20.757 1.00 86.50 178 LYS A CA 1
ATOM 1343 C C . LYS A 1 178 ? 11.025 7.870 -21.483 1.00 86.50 178 LYS A C 1
ATOM 1345 O O . LYS A 1 178 ? 10.126 7.102 -21.811 1.00 86.50 178 LYS A O 1
ATOM 1350 N N . ALA A 1 179 ? 12.316 7.614 -21.688 1.00 89.00 179 ALA A N 1
ATOM 1351 C CA . ALA A 1 179 ? 12.817 6.401 -22.324 1.00 89.00 179 ALA A CA 1
ATOM 1352 C C . ALA A 1 179 ? 12.493 5.153 -21.493 1.00 89.00 179 ALA A C 1
ATOM 1354 O O . ALA A 1 179 ? 12.005 4.173 -22.044 1.00 89.00 179 ALA A O 1
ATOM 1355 N N . PHE A 1 180 ? 12.676 5.202 -20.170 1.00 89.81 180 PHE A N 1
ATOM 1356 C CA . PHE A 1 180 ? 12.284 4.122 -19.263 1.00 89.81 180 PHE A CA 1
ATOM 1357 C C . PHE A 1 180 ? 10.774 3.853 -19.304 1.00 89.81 180 PHE A C 1
ATOM 1359 O O . PHE A 1 180 ? 10.357 2.697 -19.367 1.00 89.81 180 PHE A O 1
ATOM 1366 N N . TRP A 1 181 ? 9.945 4.901 -19.305 1.00 90.56 181 TRP A N 1
ATOM 1367 C CA . TRP A 1 181 ? 8.492 4.746 -19.377 1.00 90.56 181 TRP A CA 1
ATOM 1368 C C . TRP A 1 181 ? 8.057 4.145 -20.714 1.00 90.56 181 TRP A C 1
ATOM 1370 O O . TRP A 1 181 ? 7.307 3.174 -20.743 1.00 90.56 181 TRP A O 1
ATOM 1380 N N . TRP A 1 182 ? 8.597 4.659 -21.823 1.00 91.31 182 TRP A N 1
ATOM 1381 C CA . TRP A 1 182 ? 8.379 4.091 -23.153 1.00 91.31 182 TRP A CA 1
ATOM 1382 C C . TRP A 1 182 ? 8.823 2.626 -23.214 1.00 91.31 182 TRP A C 1
ATOM 1384 O O . TRP A 1 182 ? 8.069 1.770 -23.666 1.00 91.31 182 TRP A O 1
ATOM 1394 N N . TYR A 1 183 ? 10.006 2.316 -22.680 1.00 91.06 183 TYR A N 1
ATOM 1395 C CA . TYR A 1 183 ? 10.531 0.957 -22.615 1.00 91.06 183 TYR A CA 1
ATOM 1396 C C . TYR A 1 183 ? 9.641 0.030 -21.783 1.00 91.06 183 TYR A C 1
ATOM 1398 O O . TYR A 1 183 ? 9.473 -1.135 -22.135 1.00 91.06 183 TYR A O 1
ATOM 1406 N N . SER A 1 184 ? 9.049 0.545 -20.705 1.00 90.31 184 SER A N 1
ATOM 1407 C CA . SER A 1 184 ? 8.126 -0.218 -19.866 1.00 90.31 184 SER A CA 1
ATOM 1408 C C . SER A 1 184 ? 6.837 -0.574 -20.612 1.00 90.31 184 SER A C 1
ATOM 1410 O O . SER A 1 184 ? 6.287 -1.650 -20.397 1.00 90.31 184 SER A O 1
ATOM 1412 N N . LEU A 1 185 ? 6.386 0.298 -21.520 1.00 92.75 185 LEU A N 1
ATOM 1413 C CA . LEU A 1 185 ? 5.136 0.153 -22.273 1.00 92.75 185 LEU A CA 1
ATOM 1414 C C . LEU A 1 185 ? 5.289 -0.468 -23.666 1.00 92.75 185 LEU A C 1
ATOM 1416 O O . LEU A 1 185 ? 4.280 -0.800 -24.294 1.00 92.75 185 LEU A O 1
ATOM 1420 N N . ARG A 1 186 ? 6.519 -0.624 -24.165 1.00 92.12 186 ARG A N 1
ATOM 1421 C CA . ARG A 1 186 ? 6.782 -1.241 -25.472 1.00 92.12 186 ARG A CA 1
ATOM 1422 C C . ARG A 1 186 ? 6.317 -2.697 -25.495 1.00 92.12 186 ARG A C 1
ATOM 1424 O O . ARG A 1 186 ? 6.255 -3.350 -24.452 1.00 92.12 186 ARG A O 1
ATOM 1431 N N . ASN A 1 187 ? 6.075 -3.219 -26.698 1.00 91.31 187 ASN A N 1
ATOM 1432 C CA . ASN A 1 187 ? 5.637 -4.603 -26.914 1.00 91.31 187 ASN A CA 1
ATOM 1433 C C . ASN A 1 187 ? 4.457 -4.970 -26.000 1.00 91.31 187 ASN A C 1
ATOM 1435 O O . ASN A 1 187 ? 4.489 -5.993 -25.321 1.00 91.31 187 ASN A O 1
ATOM 1439 N N . ASP A 1 188 ? 3.477 -4.066 -25.923 1.00 90.19 188 ASP A N 1
ATOM 1440 C CA . ASP A 1 188 ? 2.279 -4.226 -25.098 1.00 90.19 188 ASP A CA 1
ATOM 1441 C C . ASP A 1 188 ? 2.573 -4.534 -23.613 1.00 90.19 188 ASP A C 1
ATOM 1443 O O . ASP A 1 188 ? 1.974 -5.411 -22.996 1.00 90.19 188 ASP A O 1
ATOM 1447 N N . GLY A 1 189 ? 3.559 -3.845 -23.029 1.00 92.00 189 GLY A N 1
ATOM 1448 C CA . GLY A 1 189 ? 3.907 -4.011 -21.616 1.00 92.00 189 GLY A CA 1
ATOM 1449 C C . GLY A 1 189 ? 4.675 -5.293 -21.287 1.00 92.00 189 GLY A C 1
ATOM 1450 O O . GLY A 1 189 ? 4.661 -5.731 -20.137 1.00 92.00 189 GLY A O 1
ATOM 1451 N N . ALA A 1 190 ? 5.382 -5.898 -22.248 1.00 93.06 190 ALA A N 1
ATOM 1452 C CA . ALA A 1 190 ? 6.180 -7.108 -22.010 1.00 93.06 190 ALA A CA 1
ATOM 1453 C C . ALA A 1 190 ? 7.205 -6.947 -20.869 1.00 93.06 190 ALA A C 1
ATOM 1455 O O . ALA A 1 190 ? 7.471 -7.894 -20.126 1.00 93.06 190 ALA A O 1
ATOM 1456 N N . PHE A 1 191 ? 7.776 -5.747 -20.706 1.00 93.25 191 PHE A N 1
ATOM 1457 C CA . PHE A 1 191 ? 8.645 -5.452 -19.567 1.00 93.25 191 PHE A CA 1
ATOM 1458 C C . PHE A 1 191 ? 7.888 -5.528 -18.241 1.00 93.25 191 PHE A C 1
ATOM 1460 O O . PHE A 1 191 ? 8.390 -6.151 -17.310 1.00 93.25 191 PHE A O 1
ATOM 1467 N N . ILE A 1 192 ? 6.701 -4.917 -18.167 1.00 92.62 192 ILE A N 1
ATOM 1468 C CA . ILE A 1 192 ? 5.868 -4.909 -16.961 1.00 92.62 192 ILE A CA 1
ATOM 1469 C C . ILE A 1 192 ? 5.543 -6.342 -16.556 1.00 92.62 192 ILE A C 1
ATOM 1471 O O . ILE A 1 192 ? 5.821 -6.715 -15.422 1.00 92.62 192 ILE A O 1
ATOM 1475 N N . LEU A 1 193 ? 5.052 -7.161 -17.492 1.00 93.44 193 LEU A N 1
ATOM 1476 C CA . LEU A 1 193 ? 4.726 -8.559 -17.214 1.00 93.44 193 LEU A CA 1
ATOM 1477 C C . LEU A 1 193 ? 5.949 -9.318 -16.684 1.00 93.44 193 LEU A C 1
ATOM 1479 O O . LEU A 1 193 ? 5.918 -9.850 -15.578 1.00 93.44 193 LEU A O 1
ATOM 1483 N N . LYS A 1 194 ? 7.072 -9.269 -17.410 1.00 92.25 194 LYS A N 1
ATOM 1484 C CA . LYS A 1 194 ? 8.311 -9.955 -17.013 1.00 92.25 194 LYS A CA 1
ATOM 1485 C C . LYS A 1 194 ? 8.859 -9.458 -15.673 1.00 92.25 194 LYS A C 1
ATOM 1487 O O . LYS A 1 194 ? 9.477 -10.222 -14.931 1.00 92.25 194 LYS A O 1
ATOM 1492 N N . PHE A 1 195 ? 8.690 -8.172 -15.368 1.00 91.19 195 PHE A N 1
ATOM 1493 C CA . PHE A 1 195 ? 9.062 -7.606 -14.078 1.00 91.19 195 PHE A CA 1
ATOM 1494 C C . PHE A 1 195 ? 8.162 -8.147 -12.962 1.00 91.19 195 PHE A C 1
ATOM 1496 O O . PHE A 1 195 ? 8.691 -8.586 -11.938 1.00 91.19 195 PHE A O 1
ATOM 1503 N N . SER A 1 196 ? 6.843 -8.159 -13.165 1.00 91.44 196 SER A N 1
ATOM 1504 C CA . SER A 1 196 ? 5.863 -8.671 -12.205 1.00 91.44 196 SER A CA 1
ATOM 1505 C C . SER A 1 196 ? 6.071 -10.157 -11.917 1.00 91.44 196 SER A C 1
ATOM 1507 O O . SER A 1 196 ? 6.194 -10.529 -10.753 1.00 91.44 196 SER A O 1
ATOM 1509 N N . GLU A 1 197 ? 6.239 -10.977 -12.955 1.00 91.62 197 GLU A N 1
ATOM 1510 C CA . GLU A 1 197 ? 6.482 -12.422 -12.844 1.00 91.62 197 GLU A CA 1
ATOM 1511 C C . GLU A 1 197 ? 7.729 -12.756 -12.020 1.00 91.62 197 GLU A C 1
ATOM 1513 O O . GLU A 1 197 ? 7.761 -13.711 -11.246 1.00 91.62 197 GLU A O 1
ATOM 1518 N N . ARG A 1 198 ? 8.788 -11.957 -12.182 1.00 88.25 198 ARG A N 1
ATOM 1519 C CA . ARG A 1 198 ? 10.079 -12.204 -11.529 1.00 88.25 198 ARG A CA 1
ATOM 1520 C C . ARG A 1 198 ? 10.149 -11.673 -10.104 1.00 88.25 198 ARG A C 1
ATOM 1522 O O . ARG A 1 198 ? 10.864 -12.246 -9.275 1.00 88.25 198 ARG A O 1
ATOM 1529 N N . ASN A 1 199 ? 9.486 -10.551 -9.834 1.00 86.25 199 ASN A N 1
ATOM 1530 C CA . ASN A 1 199 ? 9.716 -9.790 -8.607 1.00 86.25 199 ASN A CA 1
ATOM 1531 C C . ASN A 1 199 ? 8.497 -9.704 -7.694 1.00 86.25 199 ASN A C 1
ATOM 1533 O O . ASN A 1 199 ? 8.695 -9.573 -6.493 1.00 86.25 199 ASN A O 1
ATOM 1537 N N . LEU A 1 200 ? 7.275 -9.766 -8.224 1.00 88.25 200 LEU A N 1
ATOM 1538 C CA . LEU A 1 200 ? 6.068 -9.463 -7.453 1.00 88.25 200 LEU A CA 1
ATOM 1539 C C . LEU A 1 200 ? 5.285 -10.712 -7.051 1.00 88.25 200 LEU A C 1
ATOM 1541 O O . LEU A 1 200 ? 4.785 -10.767 -5.928 1.00 88.25 200 LEU A O 1
ATOM 1545 N N . CYS A 1 201 ? 5.224 -11.719 -7.924 1.00 88.75 201 CYS A N 1
ATOM 1546 C CA . CYS A 1 201 ? 4.498 -12.952 -7.643 1.00 88.75 201 CYS A CA 1
ATOM 1547 C C . CYS A 1 201 ? 5.401 -14.138 -7.283 1.00 88.75 201 CYS A C 1
ATOM 1549 O O . CYS A 1 201 ? 6.593 -14.176 -7.609 1.00 88.75 201 CYS A O 1
ATOM 1551 N N . ALA A 1 202 ? 4.809 -15.118 -6.605 1.00 89.50 202 ALA A N 1
ATOM 1552 C CA . ALA A 1 202 ? 5.378 -16.445 -6.397 1.00 89.50 202 ALA A CA 1
ATOM 1553 C C . ALA A 1 202 ? 5.299 -17.281 -7.681 1.00 89.50 202 ALA A C 1
ATOM 1555 O O . ALA A 1 202 ? 6.265 -17.956 -8.057 1.00 89.50 202 ALA A O 1
ATOM 1556 N N . LYS A 1 203 ? 4.137 -17.202 -8.339 1.00 89.69 203 LYS A N 1
ATOM 1557 C CA . LYS A 1 203 ? 3.750 -17.975 -9.518 1.00 89.69 203 LYS A CA 1
ATOM 1558 C C . LYS A 1 203 ? 3.133 -17.044 -10.575 1.00 89.69 203 LYS A C 1
ATOM 1560 O O . LYS A 1 203 ? 2.156 -16.368 -10.248 1.00 89.69 203 LYS A O 1
ATOM 1565 N N . PRO A 1 204 ? 3.681 -16.973 -11.803 1.00 90.88 204 PRO A N 1
ATOM 1566 C CA . PRO A 1 204 ? 3.165 -16.119 -12.880 1.00 90.88 204 PRO A CA 1
ATOM 1567 C C . PRO A 1 204 ? 1.660 -16.255 -13.133 1.00 90.88 204 PRO A C 1
ATOM 1569 O O . PRO A 1 204 ? 0.966 -15.257 -13.316 1.00 90.88 204 PRO A O 1
ATOM 1572 N N . GLU A 1 205 ? 1.141 -17.481 -13.075 1.00 91.88 205 GLU A N 1
ATOM 1573 C CA . GLU A 1 205 ? -0.268 -17.803 -13.290 1.00 91.88 205 GLU A CA 1
ATOM 1574 C C . GLU A 1 205 ? -1.211 -17.085 -12.310 1.00 91.88 205 GLU A C 1
ATOM 1576 O O . GLU A 1 205 ? -2.330 -16.733 -12.682 1.00 91.88 205 GLU A O 1
ATOM 1581 N N . ASN A 1 206 ? -0.743 -16.761 -11.099 1.00 91.75 206 ASN A N 1
ATOM 1582 C CA . ASN A 1 206 ? -1.551 -16.079 -10.087 1.00 91.75 206 ASN A CA 1
ATOM 1583 C C . ASN A 1 206 ? -1.835 -14.613 -10.443 1.00 91.75 206 ASN A C 1
ATOM 1585 O O . ASN A 1 206 ? -2.812 -14.043 -9.957 1.00 91.75 206 ASN A O 1
ATOM 1589 N N . LEU A 1 207 ? -1.032 -13.979 -11.306 1.00 91.06 207 LEU A N 1
ATOM 1590 C CA . LEU A 1 207 ? -1.317 -12.619 -11.777 1.00 91.06 207 LEU A CA 1
ATOM 1591 C C . LEU A 1 207 ? -2.604 -12.589 -12.617 1.00 91.06 207 LEU A C 1
ATOM 1593 O O . LEU A 1 207 ? -3.389 -11.642 -12.538 1.00 91.06 207 LEU A O 1
ATOM 1597 N N . GLY A 1 208 ? -2.883 -13.672 -13.342 1.00 90.94 208 GLY A N 1
ATOM 1598 C CA . GLY A 1 208 ? -4.017 -13.808 -14.250 1.00 90.94 208 GLY A CA 1
ATOM 1599 C C . GLY A 1 208 ? -3.977 -12.864 -15.463 1.00 90.94 208 GLY A C 1
ATOM 1600 O O . GLY A 1 208 ? -3.070 -12.039 -15.603 1.00 90.94 208 GLY A O 1
ATOM 1601 N N . PRO A 1 209 ? -4.967 -12.988 -16.362 1.00 90.44 209 PRO A N 1
ATOM 1602 C CA . PRO A 1 209 ? -4.913 -12.384 -17.695 1.00 90.44 209 PRO A CA 1
ATOM 1603 C C . PRO A 1 209 ? -5.009 -10.852 -17.681 1.00 90.44 209 PRO A C 1
ATOM 1605 O O . PRO A 1 209 ? -4.380 -10.184 -18.502 1.00 90.44 209 PRO A O 1
ATOM 1608 N N . ASP A 1 210 ? -5.741 -10.282 -16.723 1.00 92.94 210 ASP A N 1
ATOM 1609 C CA . ASP A 1 210 ? -5.994 -8.839 -16.680 1.00 92.94 210 ASP A CA 1
ATOM 1610 C C . ASP A 1 210 ? -4.828 -8.025 -16.113 1.00 92.94 210 ASP A C 1
ATOM 1612 O O . ASP A 1 210 ? -4.776 -6.816 -16.327 1.00 92.94 210 ASP A O 1
ATOM 1616 N N . TRP A 1 211 ? -3.870 -8.652 -15.417 1.00 94.25 211 TRP A N 1
ATOM 1617 C CA . TRP A 1 211 ? -2.783 -7.937 -14.737 1.00 94.25 211 TRP A CA 1
ATOM 1618 C C . TRP A 1 211 ? -1.999 -7.032 -15.687 1.00 94.25 211 TRP A C 1
ATOM 1620 O O . TRP A 1 211 ? -1.865 -5.830 -15.456 1.00 94.25 211 TRP A O 1
ATOM 1630 N N . LYS A 1 212 ? -1.508 -7.605 -16.792 1.00 94.94 212 LYS A N 1
ATOM 1631 C CA . LYS A 1 212 ? -0.725 -6.864 -17.786 1.00 94.94 212 LYS A CA 1
ATOM 1632 C C . LYS A 1 212 ? -1.554 -5.736 -18.394 1.00 94.94 212 LYS A C 1
ATOM 1634 O O . LYS A 1 212 ? -1.062 -4.614 -18.481 1.00 94.94 212 LYS A O 1
ATOM 1639 N N . ARG A 1 213 ? -2.797 -6.036 -18.792 1.00 95.38 213 ARG A N 1
ATOM 1640 C CA . ARG A 1 213 ? -3.698 -5.063 -19.419 1.00 95.38 213 ARG A CA 1
ATOM 1641 C C . ARG A 1 213 ? -3.951 -3.883 -18.484 1.00 95.38 213 ARG A C 1
ATOM 1643 O O . ARG A 1 213 ? -3.683 -2.751 -18.864 1.00 95.38 213 ARG A O 1
ATOM 1650 N N . ASN A 1 214 ? -4.341 -4.155 -17.240 1.00 95.50 214 ASN A N 1
ATOM 1651 C CA . ASN A 1 214 ? -4.619 -3.121 -16.246 1.00 95.50 214 ASN A CA 1
ATOM 1652 C C . ASN A 1 214 ? -3.385 -2.259 -15.958 1.00 95.50 214 ASN A C 1
ATOM 1654 O O . ASN A 1 214 ? -3.492 -1.035 -15.954 1.00 95.50 214 ASN A O 1
ATOM 1658 N N . CYS A 1 215 ? -2.200 -2.865 -15.797 1.00 94.81 215 CYS A N 1
ATOM 1659 C CA . CYS A 1 215 ? -0.965 -2.098 -15.651 1.00 94.81 215 CYS A CA 1
ATOM 1660 C C . CYS A 1 215 ? -0.715 -1.184 -16.859 1.00 94.81 215 CYS A C 1
ATOM 1662 O O . CYS A 1 215 ? -0.407 -0.007 -16.691 1.00 94.81 215 CYS A O 1
ATOM 1664 N N . VAL A 1 216 ? -0.817 -1.707 -18.081 1.00 94.56 216 VAL A N 1
ATOM 1665 C CA . VAL A 1 216 ? -0.533 -0.940 -19.302 1.00 94.56 216 VAL A CA 1
ATOM 1666 C C . VAL A 1 216 ? -1.533 0.199 -19.485 1.00 94.56 216 VAL A C 1
ATOM 1668 O O . VAL A 1 216 ? -1.118 1.328 -19.759 1.00 94.56 216 VAL A O 1
ATOM 1671 N N . ASP A 1 217 ? -2.821 -0.067 -19.289 1.00 94.00 217 ASP A N 1
ATOM 1672 C CA . ASP A 1 217 ? -3.886 0.921 -19.438 1.00 94.00 217 ASP A CA 1
ATOM 1673 C C . ASP A 1 217 ? -3.736 2.032 -18.396 1.00 94.00 217 ASP A C 1
ATOM 1675 O O . ASP A 1 217 ? -3.618 3.207 -18.757 1.00 94.00 217 ASP A O 1
ATOM 1679 N N . SER A 1 218 ? -3.593 1.675 -17.115 1.00 92.75 218 SER A N 1
ATOM 1680 C CA . SER A 1 218 ? -3.327 2.636 -16.039 1.00 92.75 218 SER A CA 1
ATOM 1681 C C . SER A 1 218 ? -2.034 3.422 -16.267 1.00 92.75 218 SER A C 1
ATOM 1683 O O . SER A 1 218 ? -1.975 4.617 -15.969 1.00 92.75 218 SER A O 1
ATOM 1685 N N . ALA A 1 219 ? -0.992 2.802 -16.827 1.00 90.81 219 ALA A N 1
ATOM 1686 C CA . ALA A 1 219 ? 0.266 3.472 -17.150 1.00 90.81 219 ALA A CA 1
ATOM 1687 C C . ALA A 1 219 ? 0.167 4.430 -18.359 1.00 90.81 219 ALA A C 1
ATOM 1689 O O . ALA A 1 219 ? 1.015 5.312 -18.527 1.00 90.81 219 ALA A O 1
ATOM 1690 N N . ARG A 1 220 ? -0.857 4.287 -19.207 1.00 90.81 220 ARG A N 1
ATOM 1691 C CA . ARG A 1 220 ? -1.123 5.174 -20.353 1.00 90.81 220 ARG A CA 1
ATOM 1692 C C . ARG A 1 220 ? -2.085 6.315 -20.025 1.00 90.81 220 ARG A C 1
ATOM 1694 O O . ARG A 1 220 ? -2.068 7.320 -20.741 1.00 90.81 220 ARG A O 1
ATOM 1701 N N . LEU A 1 221 ? -2.867 6.200 -18.948 1.00 87.50 221 LEU A N 1
ATOM 1702 C CA . LEU A 1 221 ? -3.831 7.222 -18.533 1.00 87.50 221 LEU A CA 1
ATOM 1703 C C . LEU A 1 221 ? -3.224 8.635 -18.509 1.00 87.50 221 LEU A C 1
ATOM 1705 O O . LEU A 1 221 ? -2.069 8.852 -18.123 1.00 87.50 221 LEU A O 1
ATOM 1709 N N . PHE A 1 222 ? -4.031 9.598 -18.962 1.00 84.12 222 PHE A N 1
ATOM 1710 C CA . PHE A 1 222 ? -3.699 11.025 -19.028 1.00 84.12 222 PHE A CA 1
ATOM 1711 C C . PHE A 1 222 ? -2.352 11.328 -19.713 1.00 84.12 222 PHE A C 1
ATOM 1713 O O . PHE A 1 222 ? -1.619 12.230 -19.305 1.00 84.12 222 PHE A O 1
ATOM 1720 N N . GLY A 1 223 ? -1.998 10.562 -20.750 1.00 82.38 223 GLY A N 1
ATOM 1721 C CA . GLY A 1 223 ? -0.740 10.734 -21.483 1.00 82.38 223 GLY A CA 1
ATOM 1722 C C . GLY A 1 223 ? 0.489 10.246 -20.707 1.00 82.38 223 GLY A C 1
ATOM 1723 O O . GLY A 1 223 ? 1.579 10.803 -20.850 1.00 82.38 223 GLY A O 1
ATOM 1724 N N . GLY A 1 224 ? 0.317 9.232 -19.854 1.00 82.75 224 GLY A N 1
ATOM 1725 C CA . GLY A 1 224 ? 1.388 8.639 -19.053 1.00 82.75 224 GLY A CA 1
ATOM 1726 C C . GLY A 1 224 ? 1.793 9.462 -17.832 1.00 82.75 224 GLY A C 1
ATOM 1727 O O . GLY A 1 224 ? 2.941 9.384 -17.391 1.00 82.75 224 GLY A O 1
ATOM 1728 N N . ARG A 1 225 ? 0.877 10.271 -17.285 1.00 82.06 225 ARG A N 1
ATOM 1729 C CA . ARG A 1 225 ? 1.116 11.032 -16.044 1.00 82.06 225 ARG A CA 1
ATOM 1730 C C . ARG A 1 225 ? 1.116 10.142 -14.796 1.00 82.06 225 ARG A C 1
ATOM 1732 O O . ARG A 1 225 ? 1.710 10.518 -13.792 1.00 82.06 225 ARG A O 1
ATOM 1739 N N . SER A 1 226 ? 0.591 8.921 -14.881 1.00 82.25 226 SER A N 1
ATOM 1740 C CA . SER A 1 226 ? 0.656 7.909 -13.811 1.00 82.25 226 SER A CA 1
ATOM 1741 C C . SER A 1 226 ? 2.068 7.414 -13.480 1.00 82.25 226 SER A C 1
ATOM 1743 O O . SER A 1 226 ? 2.280 6.715 -12.493 1.00 82.25 226 SER A O 1
ATOM 1745 N N . ARG A 1 227 ? 3.077 7.811 -14.264 1.00 86.25 227 ARG A N 1
ATOM 1746 C CA . ARG A 1 227 ? 4.486 7.550 -13.946 1.00 86.25 227 ARG A CA 1
ATOM 1747 C C . ARG A 1 227 ? 5.003 8.317 -12.738 1.00 86.25 227 ARG A C 1
ATOM 1749 O O . ARG A 1 227 ? 6.045 7.944 -12.210 1.00 86.25 227 ARG A O 1
ATOM 1756 N N . TYR A 1 228 ? 4.348 9.407 -12.334 1.00 85.06 228 TYR A N 1
ATOM 1757 C CA . TYR A 1 228 ? 4.901 10.296 -11.313 1.00 85.06 228 TYR A CA 1
ATOM 1758 C C . TYR A 1 228 ? 4.966 9.640 -9.940 1.00 85.06 228 TYR A C 1
ATOM 1760 O O . TYR A 1 228 ? 6.006 9.751 -9.297 1.00 85.06 228 TYR A O 1
ATOM 1768 N N . SER A 1 229 ? 3.947 8.876 -9.534 1.00 85.75 229 SER A N 1
ATOM 1769 C CA . SER A 1 229 ? 4.037 8.094 -8.297 1.00 85.75 229 SER A CA 1
ATOM 1770 C C . SER A 1 229 ? 5.159 7.059 -8.375 1.00 85.75 229 SER A C 1
ATOM 1772 O O . SER A 1 229 ? 5.979 6.966 -7.464 1.00 85.75 229 SER A O 1
ATOM 1774 N N . THR A 1 230 ? 5.283 6.360 -9.510 1.00 87.75 230 THR A N 1
ATOM 1775 C CA . THR A 1 230 ? 6.369 5.395 -9.746 1.00 87.75 230 THR A CA 1
ATOM 1776 C C . THR A 1 230 ? 7.741 6.067 -9.659 1.00 87.75 230 THR A C 1
ATOM 1778 O O . THR A 1 230 ? 8.666 5.517 -9.072 1.00 87.75 230 THR A O 1
ATOM 1781 N N . PHE A 1 231 ? 7.901 7.268 -10.212 1.00 88.88 231 PHE A N 1
ATOM 1782 C CA . PHE A 1 231 ? 9.162 8.005 -10.157 1.00 88.88 231 PHE A CA 1
ATOM 1783 C C . PHE A 1 231 ? 9.465 8.559 -8.769 1.00 88.88 231 PHE A C 1
ATOM 1785 O O . PHE A 1 231 ? 10.626 8.534 -8.378 1.00 88.88 231 PHE A O 1
ATOM 1792 N N . SER A 1 232 ? 8.460 9.013 -8.018 1.00 85.75 232 SER A N 1
ATOM 1793 C CA . SER A 1 232 ? 8.617 9.380 -6.606 1.00 85.75 232 SER A CA 1
ATOM 1794 C C . SER A 1 232 ? 9.071 8.187 -5.766 1.00 85.75 232 SER A C 1
ATOM 1796 O O . SER A 1 232 ? 10.041 8.298 -5.017 1.00 85.75 232 SER A O 1
ATOM 1798 N N . PHE A 1 233 ? 8.438 7.024 -5.959 1.00 85.94 233 PHE A N 1
ATOM 1799 C CA . PHE A 1 233 ? 8.852 5.765 -5.338 1.00 85.94 233 PHE A CA 1
ATOM 1800 C C . PHE A 1 233 ? 10.312 5.440 -5.673 1.00 85.94 233 PHE A C 1
ATOM 1802 O O . PHE A 1 233 ? 11.127 5.239 -4.777 1.00 85.94 233 PHE A O 1
ATOM 1809 N N . LEU A 1 234 ? 10.665 5.441 -6.964 1.00 85.44 234 LEU A N 1
ATOM 1810 C CA . LEU A 1 234 ? 12.027 5.151 -7.419 1.00 85.44 234 LEU A CA 1
ATOM 1811 C C . LEU A 1 234 ? 13.045 6.189 -6.939 1.00 85.44 234 LEU A C 1
ATOM 1813 O O . LEU A 1 234 ? 14.211 5.853 -6.806 1.00 85.44 234 LEU A O 1
ATOM 1817 N N . ALA A 1 235 ? 12.633 7.430 -6.687 1.00 83.69 235 ALA A N 1
ATOM 1818 C CA . ALA A 1 235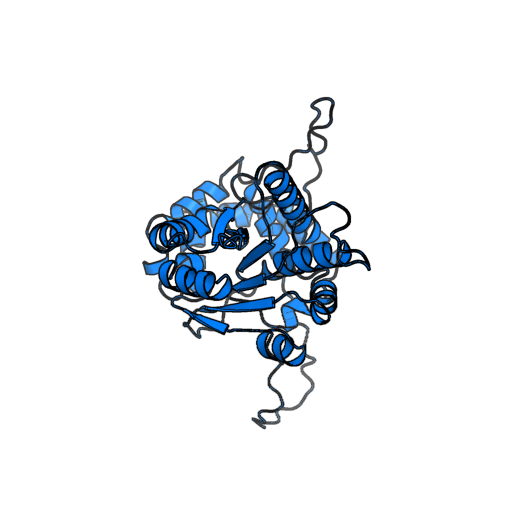 ? 13.511 8.473 -6.177 1.00 83.69 235 ALA A CA 1
ATOM 1819 C C . ALA A 1 235 ? 13.797 8.354 -4.672 1.00 83.69 235 ALA A C 1
ATOM 1821 O O . ALA A 1 235 ? 14.670 9.072 -4.194 1.00 83.69 235 ALA A O 1
ATOM 1822 N N . GLY A 1 236 ? 13.095 7.479 -3.943 1.00 82.06 236 GLY A N 1
ATOM 1823 C CA . GLY A 1 236 ? 13.297 7.273 -2.507 1.00 82.06 236 GLY A CA 1
ATOM 1824 C C . GLY A 1 236 ? 12.344 8.042 -1.593 1.00 82.06 236 GLY A C 1
ATOM 1825 O O . GLY A 1 236 ? 12.558 8.085 -0.388 1.00 82.06 236 GLY A O 1
ATOM 1826 N N . ALA A 1 237 ? 11.264 8.624 -2.124 1.00 83.38 237 ALA A N 1
ATOM 1827 C CA . ALA A 1 237 ? 10.375 9.515 -1.367 1.00 83.38 237 ALA A CA 1
ATOM 1828 C C . ALA A 1 237 ? 9.521 8.830 -0.272 1.00 83.38 237 ALA A C 1
ATOM 1830 O O . ALA A 1 237 ? 8.716 9.494 0.372 1.00 83.38 237 ALA A O 1
ATOM 1831 N N . LEU A 1 238 ? 9.677 7.514 -0.078 1.00 82.00 238 LEU A N 1
ATOM 1832 C CA . LEU A 1 238 ? 8.921 6.692 0.876 1.00 82.00 238 LEU A CA 1
ATOM 1833 C C . LEU A 1 238 ? 9.693 6.325 2.149 1.00 82.00 238 LEU A C 1
ATOM 1835 O O . LEU A 1 238 ? 9.227 5.489 2.905 1.00 82.00 238 LEU A O 1
ATOM 1839 N N . GLN A 1 239 ? 10.881 6.871 2.387 1.00 76.75 239 GLN A N 1
ATOM 1840 C CA . GLN A 1 239 ? 11.616 6.593 3.634 1.00 76.75 239 GLN A CA 1
ATOM 1841 C C . GLN A 1 239 ? 11.531 7.736 4.646 1.00 76.75 239 GLN A C 1
ATOM 1843 O O . GLN A 1 239 ? 11.797 7.538 5.827 1.00 76.75 239 GLN A O 1
ATOM 1848 N N . ASP A 1 240 ? 11.161 8.931 4.192 1.00 73.62 240 ASP A N 1
ATOM 1849 C CA . ASP A 1 240 ? 11.146 10.128 5.028 1.00 73.62 240 ASP A CA 1
ATOM 1850 C C . ASP A 1 240 ? 10.020 10.084 6.080 1.00 73.62 240 ASP A C 1
ATOM 1852 O O . ASP A 1 240 ? 8.936 9.584 5.799 1.00 73.62 240 ASP A O 1
ATOM 1856 N N . GLY A 1 241 ? 10.271 10.553 7.305 1.00 72.31 241 GLY A N 1
ATOM 1857 C CA . GLY A 1 241 ? 9.281 10.569 8.404 1.00 72.31 241 GLY A CA 1
ATOM 1858 C C . GLY A 1 241 ? 8.881 9.204 8.995 1.00 72.31 241 GLY A C 1
ATOM 1859 O O . GLY A 1 241 ? 8.233 9.140 10.037 1.00 72.31 241 GLY A O 1
ATOM 1860 N N . CYS A 1 242 ? 9.314 8.089 8.399 1.00 82.75 242 CYS A N 1
ATOM 1861 C CA . CYS A 1 242 ? 8.864 6.757 8.802 1.00 82.75 242 CYS A CA 1
ATOM 1862 C C . CYS A 1 242 ? 9.308 6.348 10.220 1.00 82.75 242 CYS A C 1
ATOM 1864 O O . CYS A 1 242 ? 8.556 5.688 10.942 1.00 82.75 242 CYS A O 1
ATOM 1866 N N . ALA A 1 243 ? 10.525 6.723 10.619 1.00 86.00 243 ALA A N 1
ATOM 1867 C CA . ALA A 1 243 ? 11.050 6.430 11.952 1.00 86.00 243 ALA A CA 1
ATOM 1868 C C . ALA A 1 243 ? 10.270 7.175 13.047 1.00 86.00 243 ALA A C 1
ATOM 1870 O O . ALA A 1 243 ? 9.977 6.604 14.095 1.00 86.00 243 ALA A O 1
ATOM 1871 N N . ASP A 1 244 ? 9.889 8.421 12.772 1.00 88.50 244 ASP A N 1
ATOM 1872 C CA . ASP A 1 244 ? 9.097 9.265 13.667 1.00 88.50 244 ASP A CA 1
ATOM 1873 C C . ASP A 1 244 ? 7.658 8.740 13.818 1.00 88.50 244 ASP A C 1
ATOM 1875 O O . ASP A 1 244 ? 7.138 8.636 14.932 1.00 88.50 244 ASP A O 1
ATOM 1879 N N . ALA A 1 245 ? 7.043 8.294 12.715 1.00 90.69 245 ALA A N 1
ATOM 1880 C CA . ALA A 1 245 ? 5.743 7.627 12.754 1.00 90.69 245 ALA A CA 1
ATOM 1881 C C . ALA A 1 245 ? 5.783 6.337 13.592 1.00 90.69 245 ALA A C 1
ATOM 1883 O O . ALA A 1 245 ? 4.912 6.121 14.433 1.00 90.69 245 ALA A O 1
ATOM 1884 N N . LEU A 1 246 ? 6.812 5.494 13.422 1.00 89.88 246 LEU A N 1
ATOM 1885 C CA . LEU A 1 246 ? 6.981 4.297 14.254 1.00 89.88 246 LEU A CA 1
ATOM 1886 C C . LEU A 1 246 ? 7.154 4.650 15.731 1.00 89.88 246 LEU A C 1
ATOM 1888 O O . LEU A 1 246 ? 6.474 4.050 16.557 1.00 89.88 246 LEU A O 1
ATOM 1892 N N . ALA A 1 247 ? 8.018 5.615 16.054 1.00 89.38 247 ALA A N 1
ATOM 1893 C CA . ALA A 1 247 ? 8.244 6.057 17.428 1.00 89.38 247 ALA A CA 1
ATOM 1894 C C . ALA A 1 247 ? 6.950 6.568 18.078 1.00 89.38 247 ALA A C 1
ATOM 1896 O O . ALA A 1 247 ? 6.614 6.152 19.179 1.00 89.38 247 ALA A O 1
ATOM 1897 N N . THR A 1 248 ? 6.173 7.378 17.354 1.00 91.06 248 THR A N 1
ATOM 1898 C CA . THR A 1 248 ? 4.862 7.869 17.813 1.00 91.06 248 THR A CA 1
ATOM 1899 C C . THR A 1 248 ? 3.899 6.719 18.098 1.00 91.06 248 THR A C 1
ATOM 1901 O O . THR A 1 248 ? 3.148 6.743 19.071 1.00 91.06 248 THR A O 1
ATOM 1904 N N . LEU A 1 249 ? 3.910 5.687 17.252 1.00 90.94 249 LEU A N 1
ATOM 1905 C CA . LEU A 1 249 ? 3.011 4.558 17.419 1.00 90.94 249 LEU A CA 1
ATOM 1906 C C . LEU A 1 249 ? 3.431 3.630 18.555 1.00 90.94 249 LEU A C 1
ATOM 1908 O O . LEU A 1 249 ? 2.532 2.993 19.092 1.00 90.94 249 LEU A O 1
ATOM 1912 N N . VAL A 1 250 ? 4.708 3.553 18.957 1.00 87.81 250 VAL A N 1
ATOM 1913 C CA . VAL A 1 250 ? 5.176 2.689 20.065 1.00 87.81 250 VAL A CA 1
ATOM 1914 C C . VAL A 1 250 ? 4.353 2.905 21.337 1.00 87.81 250 VAL A C 1
ATOM 1916 O O . VAL A 1 250 ? 3.832 1.933 21.877 1.00 87.81 250 VAL A O 1
ATOM 1919 N N . ASP A 1 251 ? 4.091 4.151 21.719 1.00 80.81 251 ASP A N 1
ATOM 1920 C CA . ASP A 1 251 ? 3.359 4.470 22.955 1.00 80.81 251 ASP A CA 1
ATOM 1921 C C . ASP A 1 251 ? 1.831 4.567 22.764 1.00 80.81 251 ASP A C 1
ATOM 1923 O O . ASP A 1 251 ? 1.091 4.900 23.687 1.00 80.81 251 ASP A O 1
ATOM 1927 N N . SER A 1 252 ? 1.330 4.265 21.562 1.00 87.50 252 SER A N 1
ATOM 1928 C CA . SER A 1 252 ? -0.097 4.370 21.228 1.00 87.50 252 SER A CA 1
ATOM 1929 C C . SER A 1 252 ? -0.905 3.092 21.500 1.00 87.50 252 SER A C 1
ATOM 1931 O O . SER A 1 252 ? -0.361 1.989 21.553 1.00 87.50 252 SER A O 1
ATOM 1933 N N . GLY A 1 253 ? -2.236 3.214 21.552 1.00 88.88 253 GLY A N 1
ATOM 1934 C CA . GLY A 1 253 ? -3.162 2.071 21.553 1.00 88.88 253 GLY A CA 1
ATOM 1935 C C . GLY A 1 253 ? -3.358 1.397 20.185 1.00 88.88 253 GLY A C 1
ATOM 1936 O O . GLY A 1 253 ? -4.158 0.473 20.079 1.00 88.88 253 GLY A O 1
ATOM 1937 N N . VAL A 1 254 ? -2.662 1.850 19.133 1.00 93.69 254 VAL A N 1
ATOM 1938 C CA . VAL A 1 254 ? -2.821 1.322 17.771 1.00 93.69 254 VAL A CA 1
ATOM 1939 C C . VAL A 1 254 ? -2.192 -0.066 17.659 1.00 93.69 254 VAL A C 1
ATOM 1941 O O . VAL A 1 254 ? -1.008 -0.266 17.952 1.00 93.69 254 VAL A O 1
ATOM 1944 N N . GLU A 1 255 ? -2.970 -1.028 17.174 1.00 95.06 255 GLU A N 1
ATOM 1945 C CA . GLU A 1 255 ? -2.508 -2.380 16.886 1.00 95.06 255 GLU A CA 1
ATOM 1946 C C . GLU A 1 255 ? -1.879 -2.442 15.491 1.00 95.06 255 GLU A C 1
ATOM 1948 O O . GLU A 1 255 ? -2.420 -1.903 14.529 1.00 95.06 255 GLU A O 1
ATOM 1953 N N . ILE A 1 256 ? -0.743 -3.130 15.357 1.00 96.19 256 ILE A N 1
ATOM 1954 C CA . ILE A 1 256 ? -0.064 -3.315 14.068 1.00 96.19 256 ILE A CA 1
ATOM 1955 C C . ILE A 1 256 ? 0.095 -4.811 13.818 1.00 96.19 256 ILE A C 1
ATOM 1957 O O . ILE A 1 256 ? 0.744 -5.485 14.614 1.00 96.19 256 ILE A O 1
ATOM 1961 N N . ASP A 1 257 ? -0.460 -5.311 12.715 1.00 96.88 257 ASP A N 1
ATOM 1962 C CA . ASP A 1 257 ? -0.371 -6.712 12.293 1.00 96.88 257 ASP A CA 1
ATOM 1963 C C . ASP A 1 257 ? 0.251 -6.847 10.900 1.00 96.88 257 ASP A C 1
ATOM 1965 O O . ASP A 1 257 ? 0.325 -5.895 10.119 1.00 96.88 257 ASP A O 1
ATOM 1969 N N . LEU A 1 258 ? 0.708 -8.057 10.583 1.00 96.56 258 LEU A N 1
ATOM 1970 C CA . LEU A 1 258 ? 1.496 -8.365 9.398 1.00 96.56 258 LEU A CA 1
ATOM 1971 C C . LEU A 1 258 ? 0.839 -9.474 8.563 1.00 96.56 258 LEU A C 1
ATOM 1973 O O . LEU A 1 258 ? 0.458 -10.528 9.079 1.00 96.56 258 LEU A O 1
ATOM 1977 N N . ILE A 1 259 ? 0.774 -9.269 7.246 1.00 96.19 259 ILE A N 1
ATOM 1978 C CA . ILE A 1 259 ? 0.417 -10.312 6.270 1.00 96.19 259 ILE A CA 1
ATOM 1979 C C . ILE A 1 259 ? 1.628 -10.581 5.381 1.00 96.19 259 ILE A C 1
ATOM 1981 O O . ILE A 1 259 ? 2.126 -9.680 4.702 1.00 96.19 259 ILE A O 1
ATOM 1985 N N . ARG A 1 260 ? 2.092 -11.829 5.331 1.00 93.12 260 ARG A N 1
ATOM 1986 C CA . ARG A 1 260 ? 3.271 -12.222 4.553 1.00 93.12 260 ARG A CA 1
ATOM 1987 C C . ARG A 1 260 ? 2.923 -13.279 3.506 1.00 93.12 260 ARG A C 1
ATOM 1989 O O . ARG A 1 260 ? 2.146 -14.188 3.772 1.00 93.12 260 ARG A O 1
ATOM 1996 N N . GLY A 1 261 ? 3.534 -13.183 2.326 1.00 91.50 261 GLY A N 1
ATOM 1997 C CA . GLY A 1 261 ? 3.490 -14.256 1.332 1.00 91.50 261 GLY A CA 1
ATOM 1998 C C . GLY A 1 261 ? 4.368 -15.442 1.737 1.00 91.50 261 GLY A C 1
ATOM 1999 O O . GLY A 1 261 ? 5.475 -15.260 2.249 1.00 91.50 261 GLY A O 1
ATOM 2000 N N . GLY A 1 262 ? 3.878 -16.654 1.501 1.00 88.56 262 GLY A N 1
ATOM 2001 C CA . GLY A 1 262 ? 4.548 -17.904 1.850 1.00 88.56 262 GLY A CA 1
ATOM 2002 C C . GLY A 1 262 ? 5.751 -18.254 0.975 1.00 88.56 262 GLY A C 1
ATOM 2003 O O . GLY A 1 262 ? 6.525 -19.127 1.355 1.00 88.56 262 GLY A O 1
ATOM 2004 N N . ASP A 1 263 ? 5.950 -17.593 -0.174 1.00 86.50 263 ASP A N 1
ATOM 2005 C CA . ASP A 1 263 ? 7.142 -17.813 -1.003 1.00 86.50 263 ASP A CA 1
ATOM 2006 C C . ASP A 1 263 ? 8.383 -17.125 -0.379 1.00 86.50 263 ASP A C 1
ATOM 2008 O O . ASP A 1 263 ? 8.439 -15.891 -0.303 1.00 86.50 263 ASP A O 1
ATOM 2012 N N . PRO A 1 264 ? 9.417 -17.890 0.035 1.00 74.69 264 PRO A N 1
ATOM 2013 C CA . PRO A 1 264 ? 10.600 -17.351 0.700 1.00 74.69 264 PRO A CA 1
ATOM 2014 C C . PRO A 1 264 ? 11.602 -16.686 -0.258 1.00 74.69 264 PRO A C 1
ATOM 2016 O O . PRO A 1 264 ? 12.627 -16.173 0.201 1.00 74.69 264 PRO A O 1
ATOM 2019 N N . LYS A 1 265 ? 11.371 -16.689 -1.583 1.00 73.88 265 LYS A N 1
ATOM 2020 C CA . LYS A 1 265 ? 12.306 -16.118 -2.566 1.00 73.88 265 LYS A CA 1
ATOM 2021 C C . LYS A 1 265 ? 12.643 -14.667 -2.230 1.00 73.88 265 LYS A C 1
ATOM 2023 O O . LYS A 1 265 ? 11.808 -13.763 -2.341 1.00 73.88 265 LYS A O 1
ATOM 2028 N N . VAL A 1 266 ? 13.924 -14.424 -1.959 1.00 59.69 266 VAL A N 1
ATOM 2029 C CA . VAL A 1 266 ? 14.475 -13.084 -1.722 1.00 59.69 266 VAL A CA 1
ATOM 2030 C C . VAL A 1 266 ? 14.157 -12.169 -2.902 1.00 59.69 266 VAL A C 1
ATOM 2032 O O . VAL A 1 266 ? 14.387 -12.526 -4.063 1.00 59.69 266 VAL A O 1
ATOM 2035 N N . ASN A 1 267 ? 13.593 -10.993 -2.613 1.00 58.28 267 ASN A N 1
ATOM 2036 C CA . ASN A 1 267 ? 13.302 -9.995 -3.634 1.00 58.28 267 ASN A CA 1
ATOM 2037 C C . ASN A 1 267 ? 14.603 -9.592 -4.346 1.00 58.28 267 ASN A C 1
ATOM 2039 O O . ASN A 1 267 ? 15.555 -9.136 -3.714 1.00 58.28 267 ASN A O 1
ATOM 2043 N N . ARG A 1 268 ? 14.652 -9.794 -5.666 1.00 50.00 268 ARG A N 1
ATOM 2044 C CA . ARG A 1 268 ? 15.798 -9.413 -6.502 1.00 50.00 268 ARG A CA 1
ATOM 2045 C C . ARG A 1 268 ? 15.665 -7.991 -7.041 1.00 50.00 268 ARG A C 1
ATOM 2047 O O . ARG A 1 268 ? 16.627 -7.489 -7.621 1.00 50.00 268 ARG A O 1
ATOM 2054 N N . ALA A 1 269 ? 14.509 -7.346 -6.852 1.00 45.34 269 ALA A N 1
ATOM 2055 C CA . ALA A 1 269 ? 14.297 -5.962 -7.232 1.00 45.34 269 ALA A CA 1
ATOM 2056 C C . ALA A 1 269 ? 15.141 -5.045 -6.338 1.00 45.34 269 ALA A C 1
ATOM 2058 O O . ALA A 1 269 ? 14.711 -4.568 -5.292 1.00 45.34 269 ALA A O 1
ATOM 2059 N N . LYS A 1 270 ? 16.371 -4.793 -6.779 1.00 46.28 270 LYS A N 1
ATOM 2060 C CA . LYS A 1 270 ? 17.145 -3.627 -6.370 1.00 46.28 270 LYS A CA 1
ATOM 2061 C C . LYS A 1 270 ? 16.567 -2.460 -7.159 1.00 46.28 270 LYS A C 1
ATOM 2063 O O . LYS A 1 270 ? 16.659 -2.489 -8.387 1.00 46.28 270 LYS A O 1
ATOM 2068 N N . SER A 1 271 ? 15.950 -1.461 -6.522 1.00 45.22 271 SER A N 1
ATOM 2069 C CA . SER A 1 271 ? 15.827 -0.208 -7.275 1.00 45.22 271 SER A CA 1
ATOM 2070 C C . SER A 1 271 ? 17.217 0.368 -7.441 1.00 45.22 271 SER A C 1
ATOM 2072 O O . SER A 1 271 ? 18.059 0.297 -6.548 1.00 45.22 271 SER A O 1
ATOM 2074 N N . TRP A 1 272 ? 17.435 0.898 -8.631 1.00 36.91 272 TRP A N 1
ATOM 2075 C CA . TRP A 1 272 ? 18.690 1.488 -9.058 1.00 36.91 272 TRP A CA 1
ATOM 2076 C C . TRP A 1 272 ? 19.133 2.672 -8.184 1.00 36.91 272 TRP A C 1
ATOM 2078 O O . TRP A 1 272 ? 20.285 3.082 -8.267 1.00 36.91 272 TRP A O 1
ATOM 2088 N N . PHE A 1 273 ? 18.227 3.204 -7.358 1.00 40.00 273 PHE A N 1
ATOM 2089 C CA . PHE A 1 273 ? 18.419 4.400 -6.541 1.00 40.00 273 PHE A CA 1
ATOM 2090 C C . PHE A 1 273 ? 18.419 4.135 -5.032 1.00 40.00 273 PHE A C 1
ATOM 2092 O O . PHE A 1 273 ? 18.755 5.040 -4.273 1.00 40.00 273 PHE A O 1
ATOM 2099 N N . TRP A 1 274 ? 18.070 2.924 -4.579 1.00 45.28 274 TRP A N 1
ATOM 2100 C CA . TRP A 1 274 ? 18.274 2.559 -3.178 1.00 45.28 274 TRP A CA 1
ATOM 2101 C C . TRP A 1 274 ? 19.758 2.220 -3.016 1.00 45.28 274 TRP A C 1
ATOM 2103 O O . TRP A 1 274 ? 20.177 1.089 -3.273 1.00 45.28 274 TRP A O 1
ATOM 2113 N N . GLU A 1 275 ? 20.573 3.219 -2.671 1.00 45.81 275 GLU A N 1
ATOM 2114 C CA . GLU A 1 275 ? 21.943 2.972 -2.227 1.00 45.81 275 GLU A CA 1
ATOM 2115 C C . GLU A 1 275 ? 21.869 1.997 -1.045 1.00 45.81 275 GLU A C 1
ATOM 2117 O O . GLU A 1 275 ? 21.250 2.284 -0.020 1.00 45.81 275 GLU A O 1
ATOM 2122 N N . THR A 1 276 ? 22.490 0.825 -1.171 1.00 39.84 276 THR A N 1
ATOM 2123 C CA . THR A 1 276 ? 22.880 0.076 0.022 1.00 39.84 276 THR A CA 1
ATOM 2124 C C . THR A 1 276 ? 23.804 1.010 0.803 1.00 39.84 276 THR A C 1
ATOM 2126 O O . THR A 1 276 ? 24.732 1.546 0.181 1.00 39.84 276 THR A O 1
ATOM 2129 N N . PRO A 1 277 ? 23.619 1.216 2.121 1.00 39.41 277 PRO A N 1
ATOM 2130 C CA . PRO A 1 277 ? 24.677 1.810 2.921 1.00 39.41 277 PRO A CA 1
ATOM 2131 C C . PRO A 1 277 ? 25.962 1.066 2.565 1.00 39.41 277 PRO A C 1
ATOM 2133 O O . PRO A 1 277 ? 25.962 -0.170 2.532 1.00 39.41 277 PRO A O 1
ATOM 2136 N N . LYS A 1 278 ? 27.029 1.790 2.210 1.00 36.03 278 LYS A N 1
ATOM 2137 C CA . LYS A 1 278 ? 28.345 1.170 2.075 1.00 36.03 278 LYS A CA 1
ATOM 2138 C C . LYS A 1 278 ? 28.669 0.594 3.450 1.00 36.03 278 LYS A C 1
ATOM 2140 O O . LYS A 1 278 ? 29.140 1.317 4.319 1.00 36.03 278 LYS A O 1
ATOM 2145 N N . GLN A 1 279 ? 28.385 -0.689 3.668 1.00 37.56 279 GLN A N 1
ATOM 2146 C CA . GL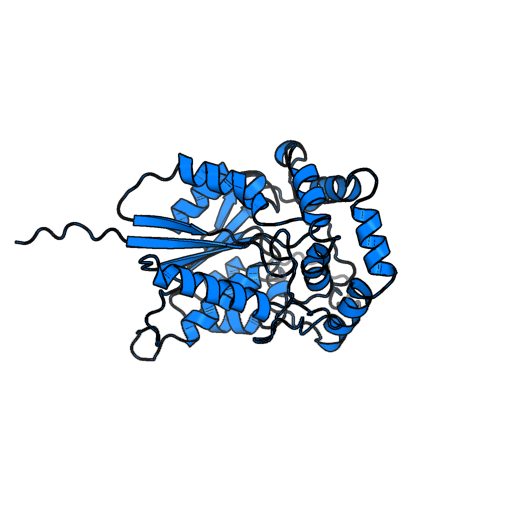N A 1 279 ? 29.091 -1.439 4.691 1.00 37.56 279 GLN A CA 1
ATOM 2147 C C . GLN A 1 279 ? 30.559 -1.259 4.335 1.00 37.56 279 GLN A C 1
ATOM 2149 O O . GLN A 1 279 ? 30.978 -1.651 3.242 1.00 37.56 279 GLN A O 1
ATOM 2154 N N . ASN A 1 280 ? 31.301 -0.578 5.205 1.00 31.83 280 ASN A N 1
ATOM 2155 C CA . ASN A 1 280 ? 32.747 -0.548 5.131 1.00 31.83 280 ASN A CA 1
ATOM 2156 C C . ASN A 1 280 ? 33.207 -2.004 5.030 1.00 31.83 280 ASN A C 1
ATOM 2158 O O . ASN A 1 280 ? 33.119 -2.762 5.993 1.00 31.83 280 ASN A O 1
ATOM 2162 N N . GLN A 1 281 ? 33.633 -2.408 3.832 1.00 34.94 281 GLN A N 1
ATOM 2163 C CA . GLN A 1 281 ? 34.323 -3.667 3.590 1.00 34.94 281 GLN A CA 1
ATOM 2164 C C . GLN A 1 281 ? 35.734 -3.536 4.165 1.00 34.94 281 GLN A C 1
ATOM 2166 O O . GLN A 1 281 ? 36.719 -3.450 3.445 1.00 34.94 281 GLN A O 1
ATOM 2171 N N . THR A 1 282 ? 35.801 -3.471 5.487 1.00 34.53 282 THR A N 1
ATOM 2172 C CA . THR A 1 282 ? 37.011 -3.608 6.293 1.00 34.53 282 THR A CA 1
ATOM 2173 C C . THR A 1 282 ? 36.599 -4.204 7.634 1.00 34.53 282 THR A C 1
ATOM 2175 O O . THR A 1 282 ? 36.825 -3.650 8.699 1.00 34.53 282 THR A O 1
ATOM 2178 N N . ALA A 1 283 ? 35.950 -5.362 7.571 1.00 32.53 283 ALA A N 1
ATOM 2179 C CA . ALA A 1 283 ? 35.904 -6.294 8.681 1.00 32.53 283 ALA A CA 1
ATOM 2180 C C . ALA A 1 283 ? 36.071 -7.691 8.085 1.00 32.53 283 ALA A C 1
ATOM 2182 O O . ALA A 1 283 ? 35.237 -8.184 7.327 1.00 32.53 283 ALA A O 1
ATOM 2183 N N . THR A 1 284 ? 37.260 -8.225 8.330 1.00 33.62 284 THR A N 1
ATOM 2184 C CA . THR A 1 284 ? 37.657 -9.632 8.330 1.00 33.62 284 THR A CA 1
ATOM 2185 C C . THR A 1 284 ? 36.516 -10.638 8.196 1.00 33.62 284 THR A C 1
ATOM 2187 O O . THR A 1 284 ? 35.558 -10.621 8.960 1.00 33.62 284 THR A O 1
ATOM 2190 N N . ARG A 1 285 ? 36.697 -11.591 7.271 1.00 37.09 285 ARG A N 1
ATOM 2191 C CA . ARG A 1 285 ? 36.027 -12.896 7.287 1.00 37.09 285 ARG A CA 1
ATOM 2192 C C . ARG A 1 285 ? 36.199 -13.532 8.675 1.00 37.09 285 ARG A C 1
ATOM 2194 O O . ARG A 1 285 ? 37.205 -14.193 8.911 1.00 37.09 285 ARG A O 1
ATOM 2201 N N . SER A 1 286 ? 35.236 -13.357 9.572 1.00 32.09 286 SER A N 1
ATOM 2202 C CA . SER A 1 286 ? 35.009 -14.278 10.681 1.00 32.09 286 SER A CA 1
ATOM 2203 C C . SER A 1 286 ? 33.747 -15.061 10.363 1.00 32.09 286 SER A C 1
ATOM 2205 O O . SER A 1 286 ? 32.630 -14.553 10.402 1.00 32.09 286 SER A O 1
ATOM 2207 N N . SER A 1 287 ? 33.957 -16.309 9.964 1.00 38.75 287 SER A N 1
ATOM 2208 C CA . SER A 1 287 ? 32.939 -17.346 9.944 1.00 38.75 287 SER A CA 1
ATOM 2209 C C . SER A 1 287 ? 32.529 -17.650 11.383 1.00 38.75 287 SER A C 1
ATOM 2211 O O . SER A 1 287 ? 33.126 -18.503 12.036 1.00 38.75 287 SER A O 1
ATOM 2213 N N . THR A 1 288 ? 31.536 -16.933 11.883 1.00 35.12 288 THR A N 1
ATOM 2214 C CA . THR A 1 288 ? 30.794 -17.320 13.079 1.00 35.12 288 THR A CA 1
ATOM 2215 C C . THR A 1 288 ? 29.326 -17.082 12.779 1.00 35.12 288 THR A C 1
ATOM 2217 O O . THR A 1 288 ? 28.853 -15.951 12.816 1.00 35.12 288 THR A O 1
ATOM 2220 N N . ASP A 1 289 ? 28.626 -18.164 12.437 1.00 37.09 289 ASP A N 1
ATOM 2221 C CA . ASP A 1 289 ? 27.167 -18.255 12.469 1.00 37.09 289 ASP A CA 1
ATOM 2222 C C . ASP A 1 289 ? 26.706 -18.173 13.938 1.00 37.09 289 ASP A C 1
ATOM 2224 O O . ASP A 1 289 ? 26.274 -19.161 14.530 1.00 37.09 289 ASP A O 1
ATOM 2228 N N . ASP A 1 290 ? 26.866 -17.003 14.561 1.00 36.12 290 ASP A N 1
ATOM 2229 C CA . ASP A 1 290 ? 26.286 -16.708 15.867 1.00 36.12 290 ASP A CA 1
ATOM 2230 C C . ASP A 1 290 ? 24.853 -16.183 15.636 1.00 36.12 290 ASP A C 1
ATOM 2232 O O . ASP A 1 290 ? 24.670 -15.174 14.943 1.00 36.12 290 ASP A O 1
ATOM 2236 N N . PRO A 1 291 ? 23.799 -16.830 16.174 1.00 43.53 291 PRO A N 1
ATOM 2237 C CA . PRO A 1 291 ? 22.407 -16.399 16.005 1.00 43.53 291 PRO A CA 1
ATOM 2238 C C . PRO A 1 291 ? 22.116 -14.959 16.468 1.00 43.53 291 PRO A C 1
ATOM 2240 O O . PRO A 1 291 ? 21.034 -14.439 16.193 1.00 43.53 291 PRO A O 1
ATOM 2243 N N . LYS A 1 292 ? 23.059 -14.319 17.172 1.00 40.69 292 LYS A N 1
ATOM 2244 C CA . LYS A 1 292 ? 22.962 -12.954 17.708 1.00 40.69 292 LYS A CA 1
ATOM 2245 C C . LYS A 1 292 ? 23.204 -11.830 16.690 1.00 40.69 292 LYS A C 1
ATOM 2247 O O . LYS A 1 292 ? 22.860 -10.696 17.002 1.00 40.69 292 LYS A O 1
ATOM 2252 N N . ASP A 1 293 ? 23.702 -12.129 15.488 1.00 51.56 293 ASP A N 1
ATOM 2253 C CA . ASP A 1 293 ? 24.004 -11.115 14.456 1.00 51.56 293 ASP A CA 1
ATOM 2254 C C . ASP A 1 293 ? 22.913 -10.953 13.379 1.00 51.56 293 ASP A C 1
ATOM 2256 O O . ASP A 1 293 ? 23.094 -10.235 12.388 1.00 51.56 293 ASP A O 1
ATOM 2260 N N . GLN A 1 294 ? 21.746 -11.590 13.539 1.00 58.84 294 GLN A N 1
ATOM 2261 C CA . GLN A 1 294 ? 20.640 -11.348 12.611 1.00 58.84 294 GLN A CA 1
ATOM 2262 C C . GLN A 1 294 ? 19.991 -9.980 12.876 1.00 58.84 294 GLN A C 1
ATOM 2264 O O . GLN A 1 294 ? 19.611 -9.693 14.012 1.00 58.84 294 GLN A O 1
ATOM 2269 N N . PRO A 1 295 ? 19.812 -9.133 11.843 1.00 77.44 295 PRO A N 1
ATOM 2270 C CA . PRO A 1 295 ? 19.166 -7.840 12.019 1.00 77.44 295 PRO A CA 1
ATOM 2271 C C . PRO A 1 295 ? 17.722 -8.027 12.500 1.00 77.44 295 PRO A C 1
ATOM 2273 O O . PRO A 1 295 ? 16.977 -8.823 11.923 1.00 77.44 295 PRO A O 1
ATOM 2276 N N . GLU A 1 296 ? 17.333 -7.259 13.524 1.00 88.00 296 GLU A N 1
ATOM 2277 C CA . GLU A 1 296 ? 15.978 -7.255 14.089 1.00 88.00 296 GLU A CA 1
ATOM 2278 C C . GLU A 1 296 ? 14.928 -7.103 12.971 1.00 88.00 296 GLU A C 1
ATOM 2280 O O . GLU A 1 296 ? 15.005 -6.227 12.101 1.00 88.00 296 GLU A O 1
ATOM 2285 N N . THR A 1 297 ? 13.938 -7.993 12.968 1.00 89.31 297 THR A N 1
ATOM 2286 C CA . THR A 1 297 ? 12.803 -7.928 12.042 1.00 89.31 297 THR A CA 1
ATOM 2287 C C . THR A 1 297 ? 11.781 -6.896 12.515 1.00 89.31 297 THR A C 1
ATOM 2289 O O . THR A 1 297 ? 11.671 -6.618 13.706 1.00 89.31 297 THR A O 1
ATOM 2292 N N . LEU A 1 298 ? 10.957 -6.369 11.599 1.00 88.81 298 LEU A N 1
ATOM 2293 C CA . LEU A 1 298 ? 9.879 -5.447 11.980 1.00 88.81 298 LEU A CA 1
ATOM 2294 C C . LEU A 1 298 ? 8.933 -6.081 13.012 1.00 88.81 298 LEU A C 1
ATOM 2296 O O . LEU A 1 298 ? 8.523 -5.418 13.953 1.00 88.81 298 LEU A O 1
ATOM 2300 N N . ARG A 1 299 ? 8.634 -7.378 12.880 1.00 91.31 299 ARG A N 1
ATOM 2301 C CA . ARG A 1 299 ? 7.813 -8.112 13.848 1.00 91.31 299 ARG A CA 1
ATOM 2302 C C . ARG A 1 299 ? 8.427 -8.102 15.248 1.00 91.31 299 ARG A C 1
ATOM 2304 O O . ARG A 1 299 ? 7.731 -7.773 16.200 1.00 91.31 299 ARG A O 1
ATOM 2311 N N . GLN A 1 300 ? 9.712 -8.439 15.364 1.00 92.31 300 GLN A N 1
ATOM 2312 C CA . GLN A 1 300 ? 10.423 -8.430 16.648 1.00 92.31 300 GLN A CA 1
ATOM 2313 C C . GLN A 1 300 ? 10.440 -7.028 17.261 1.00 92.31 300 GLN A C 1
ATOM 2315 O O . GLN A 1 300 ? 10.134 -6.884 18.442 1.00 92.31 300 GLN A O 1
ATOM 2320 N N . PHE A 1 301 ? 10.696 -6.002 16.444 1.00 91.50 301 PHE A N 1
ATOM 2321 C CA . PHE A 1 301 ? 10.618 -4.609 16.872 1.00 91.50 301 PHE A CA 1
ATOM 2322 C C . PHE A 1 301 ? 9.226 -4.266 17.420 1.00 91.50 301 PHE A C 1
ATOM 2324 O O . PHE A 1 301 ? 9.112 -3.728 18.516 1.00 91.50 301 PHE A O 1
ATOM 2331 N N . LEU A 1 302 ? 8.157 -4.609 16.698 1.00 92.06 302 LEU A N 1
ATOM 2332 C CA . LEU A 1 302 ? 6.782 -4.338 17.127 1.00 92.06 302 LEU A CA 1
ATOM 2333 C C . LEU A 1 302 ? 6.441 -5.060 18.442 1.00 92.06 302 LEU A C 1
ATOM 2335 O O . LEU A 1 302 ? 5.919 -4.433 19.360 1.00 92.06 302 LEU A O 1
ATOM 2339 N N . GLN A 1 303 ? 6.791 -6.343 18.568 1.00 92.19 303 GLN A N 1
ATOM 2340 C CA . GLN A 1 303 ? 6.552 -7.134 19.783 1.00 92.19 303 GLN A CA 1
ATOM 2341 C C . GLN A 1 303 ? 7.300 -6.576 20.998 1.00 92.19 303 GLN A C 1
ATOM 2343 O O . GLN A 1 303 ? 6.719 -6.438 22.073 1.00 92.19 303 GLN A O 1
ATOM 2348 N N . ARG A 1 304 ? 8.578 -6.217 20.824 1.00 93.00 304 ARG A N 1
ATOM 2349 C CA . ARG A 1 304 ? 9.402 -5.608 21.879 1.00 93.00 304 ARG A CA 1
ATOM 2350 C C . ARG A 1 304 ? 8.819 -4.286 22.377 1.00 93.00 304 ARG A C 1
ATOM 2352 O O . ARG A 1 304 ? 8.969 -3.964 23.548 1.00 93.00 304 ARG A O 1
ATOM 2359 N N . ASN A 1 305 ? 8.139 -3.555 21.499 1.00 88.44 305 ASN A N 1
ATOM 2360 C CA . ASN A 1 305 ? 7.474 -2.289 21.796 1.00 88.44 305 ASN A CA 1
ATOM 2361 C C . ASN A 1 305 ? 5.978 -2.464 22.140 1.00 88.44 305 ASN A C 1
ATOM 2363 O O . ASN A 1 305 ? 5.176 -1.560 21.914 1.00 88.44 305 ASN A O 1
ATOM 2367 N N . GLY A 1 306 ? 5.578 -3.640 22.640 1.00 84.38 306 GLY A N 1
ATOM 2368 C CA . GLY A 1 306 ? 4.236 -3.876 23.182 1.00 84.38 306 GLY A CA 1
ATOM 2369 C C . GLY A 1 306 ? 3.105 -3.897 22.149 1.00 84.38 306 GLY A C 1
ATOM 2370 O O . GLY A 1 306 ? 1.938 -3.810 22.523 1.00 84.38 306 GLY A O 1
ATOM 2371 N N . LYS A 1 307 ? 3.412 -4.009 20.850 1.00 90.56 307 LYS A N 1
ATOM 2372 C CA . LYS A 1 307 ? 2.393 -4.119 19.797 1.00 90.56 307 LYS A CA 1
ATOM 2373 C C . LYS A 1 307 ? 1.943 -5.555 19.607 1.00 90.56 307 LYS A C 1
ATOM 2375 O O . LYS A 1 307 ? 2.733 -6.488 19.734 1.00 90.56 307 LYS A O 1
ATOM 2380 N N . ARG A 1 308 ? 0.676 -5.709 19.209 1.00 89.94 308 ARG A N 1
ATOM 2381 C CA . ARG A 1 308 ? 0.053 -7.009 18.935 1.00 89.94 308 ARG A CA 1
ATOM 2382 C C . ARG A 1 308 ? 0.882 -7.860 17.968 1.00 89.94 308 ARG A C 1
ATOM 2384 O O . ARG A 1 308 ? 1.165 -9.016 18.276 1.00 89.94 308 ARG A O 1
ATOM 2391 N N . ALA A 1 309 ? 1.292 -7.287 16.833 1.00 90.69 309 ALA A N 1
ATOM 2392 C CA . ALA A 1 309 ? 2.213 -7.902 15.880 1.00 90.69 309 ALA A CA 1
ATOM 2393 C C . ALA A 1 309 ? 1.818 -9.334 15.468 1.00 90.69 309 ALA A C 1
ATOM 2395 O O . ALA A 1 309 ? 2.693 -10.198 15.313 1.00 90.69 309 ALA A O 1
ATOM 2396 N N . ARG A 1 310 ? 0.510 -9.609 15.288 1.00 94.75 310 ARG A N 1
ATOM 2397 C CA . ARG A 1 310 ? 0.075 -10.896 14.728 1.00 94.75 310 ARG A CA 1
ATOM 2398 C C . ARG A 1 310 ? 0.591 -10.980 13.304 1.00 94.75 310 ARG A C 1
ATOM 2400 O O . ARG A 1 310 ? 0.457 -10.042 12.527 1.00 94.75 310 ARG A O 1
ATOM 2407 N N . GLU A 1 311 ? 1.174 -12.115 12.956 1.00 95.00 311 GLU A N 1
ATOM 2408 C CA . GLU A 1 311 ? 1.674 -12.367 11.611 1.00 95.00 311 GLU A CA 1
ATOM 2409 C C . GLU A 1 311 ? 0.941 -13.567 11.026 1.00 95.00 311 GLU A C 1
ATOM 2411 O O . GLU A 1 311 ? 0.975 -14.656 11.597 1.00 95.00 311 GLU A O 1
ATOM 2416 N N . THR A 1 312 ? 0.292 -13.367 9.879 1.00 95.88 312 THR A N 1
ATOM 2417 C CA . THR A 1 312 ? -0.334 -14.448 9.112 1.00 95.88 312 THR A CA 1
ATOM 2418 C C . THR A 1 312 ? 0.420 -14.645 7.806 1.00 95.88 312 THR A C 1
ATOM 2420 O O . THR A 1 312 ? 0.678 -13.692 7.068 1.00 95.88 312 THR A O 1
ATOM 2423 N N . THR A 1 313 ? 0.762 -15.898 7.509 1.00 95.25 313 THR A N 1
ATOM 2424 C CA . THR A 1 313 ? 1.340 -16.282 6.218 1.00 95.25 313 THR A CA 1
ATOM 2425 C C . THR A 1 313 ? 0.238 -16.802 5.300 1.00 95.25 313 THR A C 1
ATOM 2427 O O . THR A 1 313 ? -0.538 -17.667 5.698 1.00 95.25 313 THR A O 1
ATOM 2430 N N . ILE A 1 314 ? 0.179 -16.282 4.077 1.00 95.12 314 ILE A N 1
ATOM 2431 C CA . ILE A 1 314 ? -0.797 -16.656 3.043 1.00 95.12 314 ILE A CA 1
ATOM 2432 C C . ILE A 1 314 ? -0.086 -17.038 1.739 1.00 95.12 314 ILE A C 1
ATOM 2434 O O . ILE A 1 314 ? 1.140 -16.964 1.642 1.00 95.12 314 ILE A O 1
ATOM 2438 N N . GLY A 1 315 ? -0.834 -17.469 0.725 1.00 92.12 315 GLY A N 1
ATOM 2439 C CA . GLY A 1 315 ? -0.289 -17.745 -0.599 1.00 92.12 315 GLY A CA 1
ATOM 2440 C C . GLY A 1 315 ? 0.311 -16.503 -1.272 1.00 92.12 315 GLY A C 1
ATOM 2441 O O . GLY A 1 315 ? 0.027 -15.360 -0.921 1.00 92.12 315 GLY A O 1
ATOM 2442 N N . GLY A 1 316 ? 1.160 -16.733 -2.273 1.00 90.69 316 GLY A N 1
ATOM 2443 C CA . GLY A 1 316 ? 1.827 -15.664 -3.018 1.00 90.69 316 GLY A CA 1
ATOM 2444 C C . GLY A 1 316 ? 3.130 -15.183 -2.375 1.00 90.69 316 GLY A C 1
ATOM 2445 O O . GLY A 1 316 ? 3.735 -15.872 -1.546 1.00 90.69 316 GLY A O 1
ATOM 2446 N N . ARG A 1 317 ? 3.604 -14.011 -2.812 1.00 88.50 317 ARG A N 1
ATOM 2447 C CA . ARG A 1 317 ? 4.923 -13.472 -2.448 1.00 88.50 317 ARG A CA 1
ATOM 2448 C C . ARG A 1 317 ? 4.866 -12.019 -1.977 1.00 88.50 317 ARG A C 1
ATOM 2450 O O . ARG A 1 317 ? 4.975 -11.752 -0.781 1.00 88.50 317 ARG A O 1
ATOM 2457 N N . ILE A 1 318 ? 4.738 -11.071 -2.907 1.00 86.44 318 ILE A N 1
ATOM 2458 C CA . ILE A 1 318 ? 4.676 -9.630 -2.607 1.00 86.44 318 ILE A CA 1
ATOM 2459 C C . ILE A 1 318 ? 3.288 -9.092 -2.931 1.00 86.44 318 ILE A C 1
ATOM 2461 O O . ILE A 1 318 ? 2.688 -8.406 -2.108 1.00 86.44 318 ILE A O 1
ATOM 2465 N N . SER A 1 319 ? 2.741 -9.458 -4.088 1.00 86.50 319 SER A N 1
ATOM 2466 C CA . SER A 1 319 ? 1.413 -9.027 -4.527 1.00 86.50 319 SER A CA 1
ATOM 2467 C C . SER A 1 319 ? 0.287 -9.868 -3.918 1.00 86.50 319 SER A C 1
ATOM 2469 O O . SER A 1 319 ? -0.638 -10.283 -4.610 1.00 86.50 319 SER A O 1
ATOM 2471 N N . VAL A 1 320 ? 0.362 -10.143 -2.616 1.00 90.69 320 VAL A N 1
ATOM 2472 C CA . VAL A 1 320 ? -0.468 -11.159 -1.954 1.00 90.69 320 VAL A CA 1
ATOM 2473 C C . VAL A 1 320 ? -1.969 -10.853 -1.978 1.00 90.69 320 VAL A C 1
ATOM 2475 O O . VAL A 1 320 ? -2.761 -11.780 -2.085 1.00 90.69 320 VAL A O 1
ATOM 2478 N N . ALA A 1 321 ? -2.376 -9.578 -1.980 1.00 92.81 321 ALA A N 1
ATOM 2479 C CA . ALA A 1 321 ? -3.790 -9.201 -2.114 1.00 92.81 321 ALA A CA 1
ATOM 2480 C C . ALA A 1 321 ? -4.367 -9.544 -3.502 1.00 92.81 321 ALA A C 1
ATOM 2482 O O . ALA A 1 321 ? -5.576 -9.704 -3.649 1.00 92.81 321 ALA A O 1
ATOM 2483 N N . HIS A 1 322 ? -3.503 -9.671 -4.515 1.00 93.75 322 HIS A N 1
ATOM 2484 C CA . HIS A 1 322 ? -3.880 -10.060 -5.874 1.00 93.75 322 HIS A CA 1
ATOM 2485 C C . HIS A 1 322 ? -3.660 -11.557 -6.142 1.00 93.75 322 HIS A C 1
ATOM 2487 O O . HIS A 1 322 ? -4.448 -12.172 -6.863 1.00 93.75 322 HIS A O 1
ATOM 2493 N N . GLU A 1 323 ? -2.595 -12.140 -5.577 1.00 93.25 323 GLU A N 1
ATOM 2494 C CA . GLU A 1 323 ? -2.219 -13.549 -5.764 1.00 93.25 323 GLU A CA 1
ATOM 2495 C C . GLU A 1 323 ? -3.054 -14.528 -4.934 1.00 93.25 323 GLU A C 1
ATOM 2497 O O . GLU A 1 323 ? -3.405 -15.591 -5.435 1.00 93.25 323 GLU A O 1
ATOM 2502 N N . ASP A 1 324 ? -3.346 -14.188 -3.678 1.00 95.25 324 ASP A N 1
ATOM 2503 C CA . ASP A 1 324 ? -4.157 -14.991 -2.759 1.00 95.25 324 ASP A CA 1
ATOM 2504 C C . ASP A 1 324 ? -5.184 -14.087 -2.072 1.00 95.25 324 ASP A C 1
ATOM 2506 O O . ASP A 1 324 ? -5.191 -13.904 -0.855 1.00 95.25 324 ASP A O 1
ATOM 2510 N N . ALA A 1 325 ? -6.059 -13.487 -2.883 1.00 96.00 325 ALA A N 1
ATOM 2511 C CA . ALA A 1 325 ? -7.119 -12.602 -2.407 1.00 96.00 325 ALA A CA 1
ATOM 2512 C C . ALA A 1 325 ? -8.001 -13.269 -1.335 1.00 96.00 325 ALA A C 1
ATOM 2514 O O . ALA A 1 325 ? -8.403 -12.621 -0.371 1.00 96.00 325 ALA A O 1
ATOM 2515 N N . ALA A 1 326 ? -8.245 -14.576 -1.464 1.00 96.50 326 ALA A N 1
ATOM 2516 C CA . ALA A 1 326 ? -9.028 -15.361 -0.520 1.00 96.50 326 ALA A CA 1
ATOM 2517 C C . ALA A 1 326 ? -8.327 -15.505 0.841 1.00 96.50 326 ALA A C 1
ATOM 2519 O O . ALA A 1 326 ? -8.947 -15.296 1.886 1.00 96.50 326 ALA A O 1
ATOM 2520 N N . GLY A 1 327 ? -7.041 -15.874 0.848 1.00 96.50 327 GLY A N 1
ATOM 2521 C CA . GLY A 1 327 ? -6.223 -15.922 2.061 1.00 96.50 327 GLY A CA 1
ATOM 2522 C C . GLY A 1 327 ? -6.054 -14.549 2.694 1.00 96.50 327 GLY A C 1
ATOM 2523 O O . GLY A 1 327 ? -6.191 -14.419 3.910 1.00 96.50 327 GLY A O 1
ATOM 2524 N N . TYR A 1 328 ? -5.856 -13.520 1.872 1.00 97.12 328 TYR A N 1
ATOM 2525 C CA . TYR A 1 328 ? -5.759 -12.137 2.320 1.00 97.12 328 TYR A CA 1
ATOM 2526 C C . TYR A 1 328 ? -7.050 -11.664 2.993 1.00 97.12 328 TYR A C 1
ATOM 2528 O O . TYR A 1 328 ? -6.991 -11.118 4.090 1.00 97.12 328 TYR A O 1
ATOM 2536 N N . ALA A 1 329 ? -8.214 -11.918 2.387 1.00 96.94 329 ALA A N 1
ATOM 2537 C CA . ALA A 1 329 ? -9.512 -11.573 2.963 1.00 96.94 329 ALA A CA 1
ATOM 2538 C C . ALA A 1 329 ? -9.730 -12.266 4.317 1.00 96.94 329 ALA A C 1
ATOM 2540 O O . ALA A 1 329 ? -10.130 -11.611 5.275 1.00 96.94 329 ALA A O 1
ATOM 2541 N N . ARG A 1 330 ? -9.405 -13.564 4.436 1.00 96.06 330 ARG A N 1
ATOM 2542 C CA . ARG A 1 330 ? -9.491 -14.290 5.718 1.00 96.06 330 ARG A CA 1
ATOM 2543 C C . ARG A 1 330 ? -8.584 -13.685 6.789 1.00 96.06 330 ARG A C 1
ATOM 2545 O O . ARG A 1 330 ? -9.034 -13.484 7.911 1.00 96.06 330 ARG A O 1
ATOM 2552 N N . ALA A 1 331 ? -7.330 -13.392 6.442 1.00 96.25 331 ALA A N 1
ATOM 2553 C CA . ALA A 1 331 ? -6.378 -12.788 7.369 1.00 96.25 331 ALA A CA 1
ATOM 2554 C C . ALA A 1 331 ? -6.842 -11.396 7.823 1.00 96.25 331 ALA A C 1
ATOM 2556 O O . ALA A 1 331 ? -6.832 -11.102 9.013 1.00 96.25 331 ALA A O 1
ATOM 2557 N N . LEU A 1 332 ? -7.308 -10.567 6.885 1.00 96.00 332 LEU A N 1
ATOM 2558 C CA . LEU A 1 332 ? -7.794 -9.223 7.176 1.00 96.00 332 LEU A CA 1
ATOM 2559 C C . LEU A 1 332 ? -9.036 -9.247 8.077 1.00 96.00 332 LEU A C 1
ATOM 2561 O O . LEU A 1 332 ? -9.075 -8.528 9.071 1.00 96.00 332 LEU A O 1
ATOM 2565 N N . LEU A 1 333 ? -10.017 -10.107 7.788 1.00 94.31 333 LEU A N 1
ATOM 2566 C CA . LEU A 1 333 ? -11.212 -10.250 8.625 1.00 94.31 333 LEU A CA 1
ATOM 2567 C C . LEU A 1 333 ? -10.871 -10.744 10.040 1.00 94.31 333 LEU A C 1
ATOM 2569 O O . LEU A 1 333 ? -11.440 -10.239 10.999 1.00 94.31 333 LEU A O 1
ATOM 2573 N N . ALA A 1 334 ? -9.895 -11.647 10.190 1.00 93.50 334 ALA A N 1
ATOM 2574 C CA . ALA A 1 334 ? -9.403 -12.091 11.500 1.00 93.50 334 ALA A CA 1
ATOM 2575 C C . ALA A 1 334 ? -8.618 -11.009 12.273 1.00 93.50 334 ALA A C 1
ATOM 2577 O O . ALA A 1 334 ? -8.400 -11.138 13.480 1.00 93.50 334 ALA A O 1
ATOM 2578 N N . PHE A 1 335 ? -8.140 -9.971 11.578 1.00 93.38 335 PHE A N 1
ATOM 2579 C CA . PHE A 1 335 ? -7.469 -8.825 12.188 1.00 93.38 335 PHE A CA 1
ATOM 2580 C C . PHE A 1 335 ? -8.418 -7.704 12.606 1.00 93.38 335 PHE A C 1
ATOM 2582 O O . PHE A 1 335 ? -8.077 -6.927 13.500 1.00 93.38 335 PHE A O 1
ATOM 2589 N N . ILE A 1 336 ? -9.571 -7.615 11.943 1.00 89.00 336 ILE A N 1
ATOM 2590 C CA . ILE A 1 336 ? -10.591 -6.590 12.173 1.00 89.00 336 ILE A CA 1
ATOM 2591 C C . ILE A 1 336 ? -11.647 -7.049 13.192 1.00 89.00 336 ILE A C 1
ATOM 2593 O O . ILE A 1 336 ? -12.122 -6.217 13.968 1.00 89.00 336 ILE A O 1
ATOM 2597 N N . GLY A 1 337 ? -12.021 -8.333 13.155 1.00 74.31 337 GLY A N 1
ATOM 2598 C CA . GLY A 1 337 ? -12.897 -8.972 14.143 1.00 74.31 337 GLY A CA 1
ATOM 2599 C C . GLY A 1 337 ? -12.188 -9.220 15.464 1.00 74.31 337 GLY A C 1
ATOM 2600 O O . GLY A 1 337 ? -12.875 -9.070 16.494 1.00 74.31 337 GLY A O 1
#

Sequence (337 aa):
GNLDVGKVSTIGVMLIHPIGVGIGRWYHHRLLHELQTRYQAGSNELVVVSPDLLGSSTACNPVMTSSSGEVLTKRKTPLLNITDWSDQLSDLMTTIEEQTTIDKWCVVTNGGCSPIALQIAADRMRRTDSNGTNGNGQSPVSNVVLSSVPRLSFFLSTSDPVKVRKSYRTLARGIVGKAFWWYSLRNDGAFILKFSERNLCAKPENLGPDWKRNCVDSARLFGGRSRYSTFSFLAGALQDGCADALATLVDSGVEIDLIRGGDPKVNRAKSWFWETPKQNQTATRSSTDDPKDQPETLRQFLQRNGKRARETTIGGRISVAHEDAAGYARALLAFIG

Radius of gyration: 20.69 Å; chains: 1; bounding box: 72×50×59 Å

Secondary structure (DSSP, 8-state):
-------PEEEEEEEEPPPSTT--GGGGHHHHHHHHHHPPP-SEEEEEE-PPPTTSGGG-----B-TTS-BTTSS------HHHHHHHHHHHHHHHHTTS--SEEEEEEEGGGHHHHHHHHHHHHHTB-TTS-BTTSPPPEEEEEEESPPPHHHHHPPP-HHHHHHHHHHHHHSHHHHHHHHHHHHHHHHHHHHHHHHHT-SSGGGG-THHHHHHHHHHHHHHHTTHHHHHHHHHTTTSTTHHHHHHHHHTSS-EEEEEEES--PPP----TT-PPP---S-S-------GGGSPPPHHHHHHHTT----EEEESSSS-HHHHSHHHHHHHHHHHH-

Organism: NCBI:txid420281

Foldseek 3Di:
DPDPPLQAAEEEEEEAEDADQLDFLVLQVLLVVLLVVPDDDDSYHYHYDGGGFCLFFPNLDPQDQDPVRDRPPPPDDDLDFLCSRLVVVLVVQVVVVVVDPHQEYEYEYFELNLLNQLVNLLVQLVCQDPVRQNVVNRHHHAEYEYELYDFPCLLVDDDDPVQLVVQLCCLVPHPVVVVVLCVCPPPLRPVVLVCCCQAAKPHSCLCPDCNSVSSNNSCPPPNRSSCSSVSSVLSSRSRPCSNVSVVSCLPDSHAYEYEFEPRPDDGPDDRPNPDDPPPPPPDDPDPDPDVVPDPDGPLNVCVVSVHPHHYDYDHIGRSCCRRPSNSVSVVVVVRVD

pLDDT: mean 81.79, std 18.07, range [31.83, 98.25]